Protein 9Q36 (pdb70)

InterPro domains:
  IPR001041 2Fe-2S ferredoxin-type iron-sulfur binding domain [PF00111] (13-90)
  IPR001041 2Fe-2S ferredoxin-type iron-sulfur binding domain [PS51085] (2-106)
  IPR001041 2Fe-2S ferredoxin-type iron-sulfur binding domain [cd00207] (5-101)
  IPR001055 Adrenodoxin-like [PR00355] (40-50)
  IPR001055 Adrenodoxin-like [PR00355] (59-73)
  IPR001055 Adrenodoxin-like [PR00355] (83-91)
  IPR001055 Adrenodoxin-like [PTHR23426] (3-103)
  IPR012675 Beta-grasp domain superfamily [G3DSA:3.10.20.30] (2-106)
  IPR018298 Adrenodoxin, iron-sulphur binding site [PS00814] (40-50)
  IPR036010 2Fe-2S ferredoxin-like superfamily [SSF54292] (4-103)

Foldseek 3Di:
DWEWEDPVVPGIDIFDDDFFAQQLNRCVVVPNPQADCPVPLPLAPLSRKKFWDDPCLPVQDAEDPSNVVSCVVVVPDDDSRIYRSSPGTDDVVCHVTYIYRDDD/DWEWEDPVVPGIDIFDDDFFAQQLNRCVVVVNPQADCPVPLPLDPCSRKKFWDVVCLVVQDAEDPSQVVSQCPPDDHDDSRIYRSSVGTDDPSCHVTYIYRPDD

Sequence (208 aa):
PRVVFIDEQSGEYAVDAQDGQSLMEVATQNGVPGIVAECGGSSVCATCRIEIEDAWVEIVGEANPDENDLLQSTGEPMTAGTRLSCQVFIDPSMDGLIVRVPLPPRVVFIDEQSGEYAVDAQDGQSLMEVATQNGVPGIVAECGGSSVCATCRIEIEDAWVEIVGEANPDENDLLQSTGEPMTAGTRLSCQVFIDPSMDGLIVRVPLP

Organism: Pseudomonas sp. (NCBI:txid306)

Solvent-accessible surface area: 9557 Å² total; per-res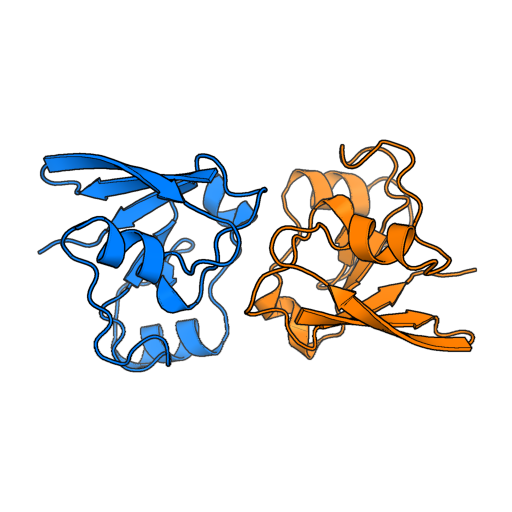idue (Å²): 38,124,0,16,0,18,14,136,136,91,36,116,84,64,13,115,2,116,54,12,18,11,0,22,65,0,0,61,117,75,57,7,56,36,9,81,32,124,39,57,32,71,20,98,32,6,48,4,31,0,30,4,36,107,76,47,25,83,54,13,9,90,14,8,70,58,0,56,84,20,0,107,100,72,64,49,81,91,75,64,4,4,10,1,0,8,33,4,39,0,10,52,40,12,84,23,0,43,0,82,4,34,46,160,32,126,0,18,0,30,13,93,150,88,36,111,82,64,11,120,4,129,58,8,37,4,0,20,62,0,0,59,129,78,59,5,57,34,8,78,35,124,39,58,30,71,19,102,34,16,44,3,26,0,13,7,53,114,88,46,28,90,50,14,9,126,14,9,71,68,0,51,102,26,1,120,90,76,58,125,110,38,89,78,7,0,9,1,0,9,31,4,33,0,7,51,39,14,82,26,0,58,0,80,1,47,46,168

B-factor: mean 33.11, std 14.61, range [15.14, 93.72]

Nearest PDB structures (foldseek):
  1uwm-assembly1_A  TM=9.337E-01  e=1.234E-11  Rhodobacter capsulatus
  4ltu-assembly2_B  TM=9.201E-01  e=1.704E-11  Rhodopseudomonas palustris HaA2
  1r7s-assembly3_C  TM=9.180E-01  e=9.115E-11  Pseudomonas putida
  6nbl-assembly2_D  TM=9.248E-01  e=1.527E-10  Pseudomonas putida
  1xlq-assembly3_C  TM=9.218E-01  e=2.108E-10  Pseudomonas putida

Secondary structure (DSSP, 8-state):
-EEEEEETTTEEEEEE--TT-BHHHHHHHTT-TT---SSSSSSSS-TTEEEE-TTHHHHH-SPPHHHHHHHHHTT----TTEEEGGG-B--GGGTTEEEE----/-EEEEEETTTEEEEEE--TT-BHHHHHHHTT-TT---SSSSSSSS-TTEEEE-GGGHHHH-SPPHHHHHHHTTSSSPP-TTEEEGGG-B--GGGTTEEEE----

Structure (mmCIF, N/CA/C/O backbone):
data_9Q36
#
_entry.id   9Q36
#
_cell.length_a   30.970
_cell.length_b   80.450
_cell.length_c   86.140
_cell.angle_alpha   90.000
_cell.angle_beta   90.000
_cell.angle_gamma   90.000
#
_symmetry.space_group_name_H-M   'P 21 21 21'
#
loop_
_entity.id
_entity.type
_entity.pdbx_description
1 polymer Terpredoxin
2 non-polymer 'FE2/S2 (INORGANIC) CLUSTER'
3 water water
#
loop_
_atom_site.group_PDB
_atom_site.id
_atom_site.type_symbol
_atom_site.label_atom_id
_atom_site.label_alt_id
_atom_site.label_comp_id
_atom_site.label_asym_id
_atom_site.label_entity_id
_atom_site.label_seq_id
_atom_site.pdbx_PDB_ins_code
_atom_site.Cartn_x
_atom_site.Cartn_y
_atom_site.Cartn_z
_atom_site.occupancy
_atom_site.B_iso_or_equiv
_atom_site.auth_seq_id
_atom_site.auth_comp_id
_atom_site.auth_asym_id
_atom_site.auth_atom_id
_atom_site.pdbx_PDB_model_num
ATOM 1 N N . PRO A 1 1 ? 20.49600 5.80100 -6.88000 1.000 32.09332 2 PRO A N 1
ATOM 2 C CA . PRO A 1 1 ? 21.05900 4.55300 -7.40400 1.000 24.59769 2 PRO A CA 1
ATOM 3 C C . PRO A 1 1 ? 20.63600 4.28500 -8.84500 1.000 26.23736 2 PRO A C 1
ATOM 4 O O . PRO A 1 1 ? 19.54500 4.63400 -9.28100 1.000 24.13710 2 PRO A O 1
ATOM 8 N N . ARG A 1 2 ? 21.52900 3.65700 -9.58700 1.000 26.10839 3 ARG A N 1
ATOM 9 C CA . ARG A 1 2 ? 21.25500 3.30800 -10.96800 1.000 24.08710 3 ARG A CA 1
ATOM 10 C C . ARG A 1 2 ? 20.44000 2.02400 -11.01800 1.000 19.62867 3 ARG A C 1
ATOM 11 O O . ARG A 1 2 ? 20.80700 1.02400 -10.38900 1.000 23.07382 3 ARG A O 1
ATOM 19 N N . VAL A 1 3 ? 19.36000 2.02600 -11.79400 1.000 27.90335 4 VAL A N 1
ATOM 20 C CA . VAL A 1 3 ? 18.64300 0.79200 -12.09200 1.000 26.02680 4 VAL A CA 1
ATOM 21 C C . VAL A 1 3 ? 18.63600 0.57300 -13.59500 1.000 22.91327 4 VAL A C 1
ATOM 22 O O . VAL A 1 3 ? 18.43300 1.51300 -14.37100 1.000 30.74579 4 VAL A O 1
ATOM 26 N N . VAL A 1 4 ? 18.83400 -0.67700 -14.00200 1.000 17.32576 5 VAL A N 1
ATOM 27 C CA . VAL A 1 4 ? 18.79400 -1.06000 -15.40600 1.000 21.04726 5 VAL A CA 1
ATOM 28 C C . VAL A 1 4 ? 17.62600 -2.02100 -15.63300 1.000 25.94522 5 VAL A C 1
ATOM 29 O O . VAL A 1 4 ? 17.50100 -3.04300 -14.94300 1.000 15.75978 5 VAL A O 1
ATOM 33 N N . PHE A 1 5 ? 16.78700 -1.68600 -16.61000 1.000 19.11545 6 PHE A N 1
ATOM 34 C CA . PHE A 1 5 ? 15.64300 -2.47900 -17.04800 1.000 22.35531 6 PHE A CA 1
ATOM 35 C C . PHE A 1 5 ? 15.94600 -3.09500 -18.41700 1.000 26.92954 6 PHE A C 1
ATOM 36 O O . PHE A 1 5 ? 16.19700 -2.37000 -19.38900 1.000 23.35543 6 PHE A O 1
ATOM 44 N N . ILE A 1 6 ? 15.90100 -4.42300 -18.50600 1.000 26.20577 7 ILE A N 1
ATOM 45 C CA . ILE A 1 6 ? 16.09000 -5.10500 -19.78100 1.000 26.99008 7 ILE A CA 1
ATOM 46 C C . ILE A 1 6 ? 14.75800 -5.22900 -20.50100 1.000 20.55510 7 ILE A C 1
ATOM 47 O O . ILE A 1 6 ? 13.82400 -5.86500 -20.00100 1.000 24.95826 7 ILE A O 1
ATOM 52 N N . ASP A 1 7 ? 14.68000 -4.64000 -21.68100 1.000 20.43140 8 ASP A N 1
ATOM 53 C CA . ASP A 1 7 ? 13.72700 -5.05300 -22.71200 1.000 18.51538 8 ASP A CA 1
ATOM 54 C C . ASP A 1 7 ? 14.48300 -6.05900 -23.57100 1.000 23.55282 8 ASP A C 1
ATOM 55 O O . ASP A 1 7 ? 15.37100 -5.67800 -24.34000 1.000 23.52650 8 ASP A O 1
ATOM 60 N N . GLU A 1 8 ? 14.19000 -7.35600 -23.42300 1.000 30.00623 9 GLU A N 1
ATOM 61 C CA . GLU A 1 8 ? 15.03200 -8.30000 -24.15900 1.000 35.24896 9 GLU A CA 1
ATOM 62 C C . GLU A 1 8 ? 14.79400 -8.24700 -25.66600 1.000 38.97573 9 GLU A C 1
ATOM 63 O O . GLU A 1 8 ? 15.56900 -8.85100 -26.41900 1.000 51.94570 9 GLU A O 1
ATOM 69 N N . GLN A 1 9 ? 13.78000 -7.51100 -26.13000 1.000 39.59159 10 GLN A N 1
ATOM 70 C CA . GLN A 1 9 ? 13.61400 -7.26200 -27.55900 1.000 45.50019 10 GLN A CA 1
ATOM 71 C C . GLN A 1 9 ? 14.43000 -6.06900 -28.04600 1.000 46.74508 10 GLN A C 1
ATOM 72 O O . GLN A 1 9 ? 14.74500 -5.99900 -29.23900 1.000 56.09357 10 GLN A O 1
ATOM 78 N N . SER A 1 10 ? 14.80900 -5.14700 -27.15900 1.000 40.08639 11 SER A N 1
ATOM 79 C CA . SER A 1 10 ? 15.20200 -3.82200 -27.62200 1.000 38.82834 11 SER A CA 1
ATOM 80 C C . SER A 1 10 ? 16.49000 -3.28100 -27.00800 1.000 29.58513 11 SER A C 1
ATOM 81 O O . SER A 1 10 ? 17.22300 -2.53900 -27.66700 1.000 35.25949 11 SER A O 1
ATOM 84 N N . GLY A 1 11 ? 16.76500 -3.60000 -25.75400 1.000 20.91830 12 GLY A N 1
ATOM 85 C CA . GLY A 1 11 ? 17.96400 -3.10200 -25.10700 1.000 24.46346 12 GLY A CA 1
ATOM 86 C C . GLY A 1 11 ? 17.72200 -2.86100 -23.62600 1.000 28.45868 12 GLY A C 1
ATOM 87 O O . GLY A 1 11 ? 16.81800 -3.43400 -23.02200 1.000 34.67258 12 GLY A O 1
ATOM 88 N N . GLU A 1 12 ? 18.54900 -1.99200 -23.05600 1.000 20.27875 13 GLU A N 1
ATOM 89 C CA . GLU A 1 12 ? 18.60200 -1.78900 -21.61900 1.000 22.99486 13 GLU A CA 1
ATOM 90 C C . GLU A 1 12 ? 18.34900 -0.32200 -21.31900 1.000 25.32935 13 GLU A C 1
ATOM 91 O O . GLU A 1 12 ? 19.10400 0.54200 -21.76700 1.000 17.49420 13 GLU A O 1
ATOM 97 N N . TYR A 1 13 ? 17.25500 -0.04700 -20.60800 1.000 25.68466 14 TYR A N 1
ATOM 98 C CA . TYR A 1 13 ? 17.01000 1.28000 -20.07000 1.000 23.91076 14 TYR A CA 1
ATOM 99 C C . TYR A 1 13 ? 17.85800 1.47400 -18.82000 1.000 28.55342 14 TYR A C 1
ATOM 100 O O . TYR A 1 13 ? 17.95500 0.58500 -17.97200 1.000 26.03470 14 TYR A O 1
ATOM 109 N N . ALA A 1 14 ? 18.47900 2.63400 -18.70500 1.000 27.74280 15 ALA A N 1
ATOM 110 C CA . ALA A 1 14 ? 19.23700 2.96700 -17.51800 1.000 23.32911 15 ALA A CA 1
ATOM 111 C C . ALA A 1 14 ? 18.58700 4.17500 -16.87200 1.000 23.38701 15 ALA A C 1
ATOM 112 O O . ALA A 1 14 ? 18.30500 5.16800 -17.54700 1.000 35.12526 15 ALA A O 1
ATOM 114 N N . VAL A 1 15 ? 18.32200 4.07400 -15.57800 1.000 22.38426 16 VAL A N 1
ATOM 115 C CA . VAL A 1 15 ? 17.56700 5.08100 -14.84500 1.000 25.29777 16 VAL A CA 1
ATOM 116 C C . VAL A 1 15 ? 18.28900 5.39100 -13.53400 1.000 27.39802 16 VAL A C 1
ATOM 117 O O . VAL A 1 15 ? 18.83700 4.49000 -12.87900 1.000 26.64793 16 VAL A O 1
ATOM 121 N N . ASP A 1 16 ? 18.31000 6.67300 -13.16200 1.000 28.55342 17 ASP A N 1
ATOM 122 C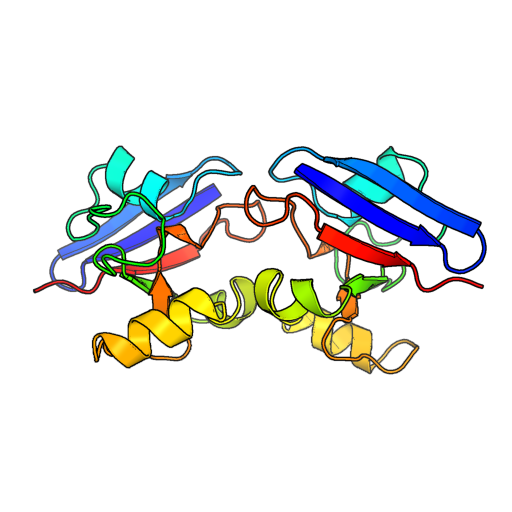 CA . ASP A 1 16 ? 18.75300 7.06700 -11.83300 1.000 34.98577 17 ASP A CA 1
ATOM 123 C C . ASP A 1 16 ? 17.54300 7.05100 -10.90700 1.000 28.61659 17 ASP A C 1
ATOM 124 O O . ASP A 1 16 ? 16.56000 7.75600 -11.14400 1.000 29.30351 17 ASP A O 1
ATOM 129 N N . ALA A 1 17 ? 17.59500 6.20900 -9.88900 1.000 25.49779 18 ALA A N 1
ATOM 130 C CA . ALA A 1 17 ? 16.51700 6.08100 -8.93000 1.000 27.41645 18 ALA A CA 1
ATOM 131 C C . ALA A 1 17 ? 16.86600 6.86000 -7.67400 1.000 27.72701 18 ALA A C 1
ATOM 132 O O . ALA A 1 17 ? 18.02800 7.18500 -7.40900 1.000 26.41633 18 ALA A O 1
ATOM 134 N N . GLN A 1 18 ? 15.84500 7.16000 -6.89500 1.000 25.44252 19 GLN A N 1
ATOM 135 C CA . GLN A 1 18 ? 16.07000 7.69900 -5.56600 1.000 33.58824 19 GLN A CA 1
ATOM 136 C C . GLN A 1 18 ? 15.71500 6.63500 -4.54200 1.000 31.03530 19 GLN A C 1
ATOM 137 O O . GLN A 1 18 ? 14.90500 5.74500 -4.81800 1.000 29.98781 19 GLN A O 1
ATOM 143 N N . ASP A 1 19 ? 16.36900 6.69700 -3.37900 1.000 29.38773 20 ASP A N 1
ATOM 144 C CA . ASP A 1 19 ? 16.02900 5.79300 -2.28700 1.000 31.25901 20 ASP A CA 1
ATOM 145 C C . ASP A 1 19 ? 14.55700 5.93200 -1.92200 1.000 27.72174 20 ASP A C 1
ATOM 146 O O . ASP A 1 19 ? 14.00800 7.04000 -1.85200 1.000 25.41094 20 ASP A O 1
ATOM 151 N N . GLY A 1 20 ? 13.92600 4.79700 -1.66800 1.000 19.95239 21 GLY A N 1
ATOM 152 C CA . GLY A 1 20 ? 12.56500 4.79000 -1.21600 1.000 29.62197 21 GLY A CA 1
ATOM 153 C C . GLY A 1 20 ? 11.53300 4.74900 -2.31100 1.000 36.67545 21 GLY A C 1
ATOM 154 O O . GLY A 1 20 ? 10.35900 4.49800 -2.00900 1.000 41.52866 21 GLY A O 1
ATOM 155 N N . GLN A 1 21 ? 11.91300 4.98900 -3.57100 1.000 29.81147 22 GLN A N 1
ATOM 156 C CA . GLN A 1 21 ? 10.99000 4.67700 -4.65300 1.000 21.43152 22 GLN A CA 1
ATOM 157 C C . GLN A 1 21 ? 10.87500 3.17300 -4.78500 1.000 16.27827 22 GLN A C 1
ATOM 158 O O . GLN A 1 21 ? 11.87000 2.45100 -4.70300 1.000 15.98613 22 GLN A O 1
ATOM 164 N N . SER A 1 22 ? 9.65900 2.69300 -5.00400 1.000 21.43415 23 SER A N 1
ATOM 165 C CA . SER A 1 22 ? 9.53500 1.32800 -5.48000 1.000 27.67437 23 SER A CA 1
ATOM 166 C C . SER A 1 22 ? 10.11900 1.22200 -6.89000 1.000 23.93971 23 SER A C 1
ATOM 167 O O . SER A 1 22 ? 10.19400 2.20600 -7.63800 1.000 16.13615 23 SER A O 1
ATOM 170 N N . LEU A 1 23 ? 10.55500 0.00600 -7.23300 1.000 20.03135 24 LEU A N 1
ATOM 171 C CA . LEU A 1 23 ? 11.06500 -0.27000 -8.57300 1.000 20.26822 24 LEU A CA 1
ATOM 172 C C . LEU A 1 23 ? 10.00200 -0.01200 -9.63000 1.000 23.82654 24 LEU A C 1
ATOM 173 O O . LEU A 1 23 ? 10.30500 0.45700 -10.74400 1.000 19.88133 24 LEU A O 1
ATOM 178 N N . MET A 1 24 ? 8.74800 -0.30000 -9.29000 1.000 23.17909 25 MET A N 1
ATOM 179 C CA . MET A 1 24 ? 7.65100 0.00000 -10.19400 1.000 21.85262 25 MET A CA 1
ATOM 180 C C . MET A 1 24 ? 7.52800 1.50100 -10.42700 1.000 19.58919 25 MET A C 1
ATOM 181 O O . MET A 1 24 ? 7.37300 1.95900 -11.56900 1.000 20.35770 25 MET A O 1
ATOM 186 N N . GLU A 1 25 ? 7.57900 2.28100 -9.35000 1.000 16.63621 26 GLU A N 1
ATOM 187 C CA . GLU A 1 25 ? 7.58700 3.73600 -9.47800 1.000 23.92129 26 GLU A CA 1
ATOM 188 C C . GLU A 1 25 ? 8.75200 4.21000 -10.34400 1.000 19.05755 26 GLU A C 1
ATOM 189 O O . GLU A 1 25 ? 8.58400 5.12000 -11.16400 1.000 19.19967 26 GLU A O 1
ATOM 195 N N . VAL A 1 26 ? 9.93500 3.58800 -10.19900 1.000 16.50461 27 VAL A N 1
ATOM 196 C CA . VAL A 1 26 ? 11.07100 3.92400 -11.06600 1.000 16.46513 27 VAL A CA 1
ATOM 197 C C . VAL A 1 26 ? 10.75100 3.62300 -12.53200 1.000 25.64781 27 VAL A C 1
ATOM 198 O O . VAL A 1 26 ? 11.12400 4.38200 -13.43500 1.000 20.95514 27 VAL A O 1
ATOM 202 N N . ALA A 1 27 ? 10.10200 2.48900 -12.80100 1.000 27.17957 28 ALA A N 1
ATOM 203 C CA . ALA A 1 27 ? 9.81500 2.13300 -14.18600 1.000 23.77390 28 ALA A CA 1
ATOM 204 C C . ALA A 1 27 ? 8.75500 3.04900 -14.77700 1.000 24.81350 28 ALA A C 1
ATOM 205 O O . ALA A 1 27 ? 8.93000 3.58100 -15.88000 1.000 25.25303 28 ALA A O 1
ATOM 207 N N . THR A 1 28 ? 7.65800 3.27400 -14.04900 1.000 22.26056 29 THR A N 1
ATOM 208 C CA . THR A 1 28 ? 6.55200 4.02300 -14.64000 1.000 27.48751 29 THR A CA 1
ATOM 209 C C . THR A 1 28 ? 6.88100 5.50900 -14.77200 1.000 33.71983 29 THR A C 1
ATOM 210 O O . THR A 1 28 ? 6.43500 6.16100 -15.73000 1.000 33.38558 29 THR A O 1
ATOM 214 N N . GLN A 1 29 ? 7.70000 6.05000 -13.87000 1.000 32.27492 30 GLN A N 1
ATOM 215 C CA . GLN A 1 29 ? 8.04400 7.46200 -13.96500 1.000 32.79604 30 GLN A CA 1
ATOM 216 C C . GLN A 1 29 ? 9.03900 7.74800 -15.07100 1.000 29.36668 30 GLN A C 1
ATOM 217 O O . GLN A 1 29 ? 9.10000 8.88400 -15.54500 1.000 31.18532 30 GLN A O 1
ATOM 223 N N . ASN A 1 30 ? 9.81900 6.76000 -15.48900 1.000 25.97943 31 ASN A N 1
ATOM 224 C CA . ASN A 1 30 ? 10.81200 6.97400 -16.52900 1.000 24.82929 31 ASN A CA 1
ATOM 225 C C . ASN A 1 30 ? 10.43800 6.30300 -17.83500 1.000 19.07860 31 ASN A C 1
ATOM 226 O O . ASN A 1 30 ? 11.29800 6.16500 -18.71100 1.000 22.53691 31 ASN A O 1
ATOM 231 N N . GLY A 1 31 ? 9.17900 5.90500 -18.00200 1.000 25.54517 32 GLY A N 1
ATOM 232 C CA . GLY A 1 31 ? 8.72200 5.44400 -19.30300 1.000 28.93768 32 GLY A CA 1
ATOM 233 C C . GLY A 1 31 ? 9.28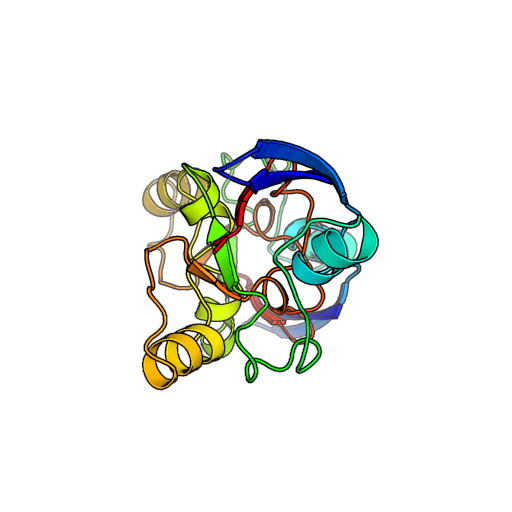500 4.10500 -19.71900 1.000 30.34048 32 GLY A C 1
ATOM 234 O O . GLY A 1 31 ? 9.46200 3.85900 -20.91800 1.000 38.58884 32 GLY A O 1
ATOM 235 N N . VAL A 1 32 ? 9.57900 3.22900 -18.76300 1.000 27.44540 33 VAL A N 1
ATOM 236 C CA . VAL A 1 32 ? 10.02900 1.87200 -19.08000 1.000 27.15062 33 VAL A CA 1
ATOM 237 C C . VAL A 1 32 ? 8.81600 1.04600 -19.50800 1.000 28.87451 33 VAL A C 1
ATOM 238 O O . VAL A 1 32 ? 7.88700 0.85000 -18.71000 1.000 31.21690 33 VAL A O 1
ATOM 242 N N . PRO A 1 33 ? 8.75400 0.58500 -20.76000 1.000 26.44264 34 PRO A N 1
ATOM 243 C CA . PRO A 1 33 ? 7.55800 -0.12400 -21.22600 1.000 24.76613 34 PRO A CA 1
ATOM 244 C C . PRO A 1 33 ? 7.41400 -1.49500 -20.58600 1.000 24.88719 34 PRO A C 1
ATOM 245 O O . PRO A 1 33 ? 8.39700 -2.15900 -20.24200 1.000 24.61874 34 PRO A O 1
ATOM 249 N N . GLY A 1 34 ? 6.15900 -1.93600 -20.45700 1.000 26.84532 35 GLY A N 1
ATOM 250 C CA . GLY A 1 34 ? 5.89900 -3.27100 -19.97300 1.000 27.16642 35 GLY A CA 1
ATOM 251 C C . GLY A 1 34 ? 5.65400 -3.38200 -18.48900 1.000 29.47722 35 GLY A C 1
ATOM 252 O O . GLY A 1 34 ? 5.35800 -4.48700 -18.01300 1.000 31.84592 35 GLY A O 1
ATOM 253 N N . ILE A 1 35 ? 5.76300 -2.28300 -17.74700 1.000 25.69255 36 ILE A N 1
ATOM 254 C CA . ILE A 1 35 ? 5.50300 -2.25400 -16.31500 1.000 27.64805 36 ILE A CA 1
ATOM 255 C C . ILE A 1 35 ? 4.27000 -1.39400 -16.08400 1.000 22.78431 36 ILE A C 1
ATOM 256 O O . ILE A 1 35 ? 4.34000 -0.17000 -16.19500 1.000 26.91375 36 ILE A O 1
ATOM 261 N N . VAL A 1 36 ? 3.15300 -1.99600 -15.69800 1.000 29.38247 37 VAL A N 1
ATOM 262 C CA . VAL A 1 36 ? 1.93100 -1.23600 -15.43500 1.000 25.76888 37 VAL A CA 1
ATOM 263 C C . VAL A 1 36 ? 1.50200 -1.46600 -13.98800 1.000 31.37218 37 VAL A C 1
ATOM 264 O O . VAL A 1 36 ? 1.47800 -2.60700 -13.51300 1.000 25.10827 37 VAL A O 1
ATOM 268 N N . ALA A 1 37 ? 1.13400 -0.38600 -13.29700 1.000 35.76745 38 ALA A N 1
ATOM 269 C CA . ALA A 1 37 ? 0.68500 -0.46900 -11.89900 1.000 30.14309 38 ALA A CA 1
ATOM 270 C C . ALA A 1 37 ? -0.83600 -0.38500 -11.80600 1.000 19.86028 38 ALA A C 1
ATOM 271 O O . ALA A 1 37 ? -1.38500 0.59500 -11.30600 1.000 20.98673 38 ALA A O 1
ATOM 273 N N . GLU A 1 38 ? -1.52000 -1.42000 -12.29000 1.000 18.88384 39 GLU A N 1
ATOM 274 C CA . GLU A 1 38 ? -2.97500 -1.33800 -12.34800 1.000 33.74352 39 GLU A CA 1
ATOM 275 C C . GLU A 1 38 ? -3.56100 -1.24600 -10.94600 1.000 33.16187 39 GLU A C 1
ATOM 276 O O . GLU A 1 38 ? -4.35800 -0.34200 -10.66300 1.000 23.62125 39 GLU A O 1
ATOM 282 N N . CYS A 1 39 ? -3.14000 -2.14100 -10.03800 1.000 19.58393 40 CYS A N 1
ATOM 283 C CA . CYS A 1 39 ? -3.62500 -2.04400 -8.66800 1.000 23.63178 40 CYS A CA 1
ATOM 284 C C . CYS A 1 39 ? -2.83500 -1.04700 -7.83300 1.000 21.32361 40 CYS A C 1
ATOM 285 O O . CYS A 1 39 ? -3.20000 -0.80900 -6.67600 1.000 21.21570 40 CYS A O 1
ATOM 288 N N . GLY A 1 40 ? -1.81400 -0.41100 -8.40500 1.000 24.06604 41 GLY A N 1
ATOM 289 C CA . GLY A 1 40 ? -1.10200 0.63600 -7.67900 1.000 24.36345 41 GLY A CA 1
ATOM 290 C C . GLY A 1 40 ? -0.35000 0.12400 -6.46900 1.000 29.74830 41 GLY A C 1
ATOM 291 O O . GLY A 1 40 ? -0.31900 0.80000 -5.43100 1.000 29.85621 41 GLY A O 1
ATOM 292 N N . GLY A 1 41 ? 0.24300 -1.06700 -6.57000 1.000 30.52471 42 GLY A N 1
ATOM 293 C CA . GLY A 1 41 ? 1.14600 -1.54900 -5.54500 1.000 24.66348 42 GLY A CA 1
ATOM 294 C C . GLY A 1 41 ? 0.48600 -2.30600 -4.42300 1.000 31.22216 42 GLY A C 1
ATOM 295 O O . GLY A 1 41 ? 0.99200 -2.28500 -3.29200 1.000 33.01448 42 GLY A O 1
ATOM 296 N N . SER A 1 42 ? -0.63500 -2.97400 -4.69200 1.000 32.41178 43 SER A N 1
ATOM 297 C CA . SER A 1 42 ? -1.36000 -3.70000 -3.65500 1.000 31.96436 43 SER A CA 1
ATOM 298 C C . SER A 1 42 ? -1.28500 -5.20700 -3.83100 1.000 25.12143 43 SER A C 1
ATOM 299 O O . SER A 1 42 ? -2.05700 -5.92300 -3.18500 1.000 25.20039 43 SER A O 1
ATOM 302 N N . SER A 1 43 ? -0.39500 -5.70300 -4.70300 1.000 23.03697 44 SER A N 1
ATOM 303 C CA . SER A 1 43 ? -0.19100 -7.14200 -4.89200 1.000 28.46131 44 SER A CA 1
ATOM 304 C C . SER A 1 43 ? -1.47900 -7.83200 -5.32600 1.000 19.42338 44 SER A C 1
ATOM 305 O O . SER A 1 43 ? -1.86400 -8.86700 -4.78000 1.000 24.45820 44 SER A O 1
ATOM 308 N N . VAL A 1 44 ? -2.15700 -7.24100 -6.31100 1.000 22.06580 45 VAL A N 1
ATOM 309 C CA . VAL A 1 44 ? -3.35500 -7.82200 -6.90400 1.000 26.98481 45 VAL A CA 1
ATOM 310 C C . VAL A 1 44 ? -3.20700 -7.99300 -8.40900 1.000 25.32146 45 VAL A C 1
ATOM 311 O O . VAL A 1 44 ? -3.45100 -9.07700 -8.94700 1.000 27.58752 45 VAL A O 1
ATOM 315 N N . CYS A 1 45 ? -2.78800 -6.93700 -9.10500 1.000 19.55498 46 CYS A N 1
ATOM 316 C CA . CYS A 1 45 ? -2.85700 -6.92400 -10.56500 1.000 21.66312 46 CYS A CA 1
ATOM 317 C C . CYS A 1 45 ? -1.73700 -7.71800 -11.22800 1.000 28.45078 46 CYS A C 1
ATOM 318 O O . CYS A 1 45 ? -1.91000 -8.18100 -12.36700 1.000 30.59314 46 CYS A O 1
ATOM 321 N N . ALA A 1 46 ? -0.58000 -7.83600 -10.56600 1.000 26.70583 47 ALA A N 1
ATOM 322 C CA . ALA A 1 46 ? 0.60000 -8.56300 -11.03000 1.000 28.35340 47 ALA A CA 1
ATOM 323 C C . ALA A 1 46 ? 1.13300 -8.08300 -12.37500 1.000 18.07059 47 ALA A C 1
ATOM 324 O O . ALA A 1 46 ? 1.99900 -8.73900 -12.94800 1.000 23.74495 47 ALA A O 1
ATOM 326 N N . THR A 1 47 ? 0.66500 -6.93800 -12.88500 1.000 22.71325 48 THR A N 1
ATOM 327 C CA . THR A 1 47 ? 1.16300 -6.37800 -14.13700 1.000 27.11115 48 THR A CA 1
ATOM 328 C C . THR A 1 47 ? 2.43400 -5.54400 -13.94400 1.000 29.65356 48 THR A C 1
ATOM 329 O O . THR A 1 47 ? 2.89300 -4.85700 -14.87300 1.000 25.90837 48 THR A O 1
ATOM 333 N N . CYS A 1 48 ? 3.02700 -5.61300 -12.75900 1.000 31.06425 49 CYS A N 1
ATOM 334 C CA . CYS A 1 48 ? 4.27800 -4.93300 -12.46600 1.000 20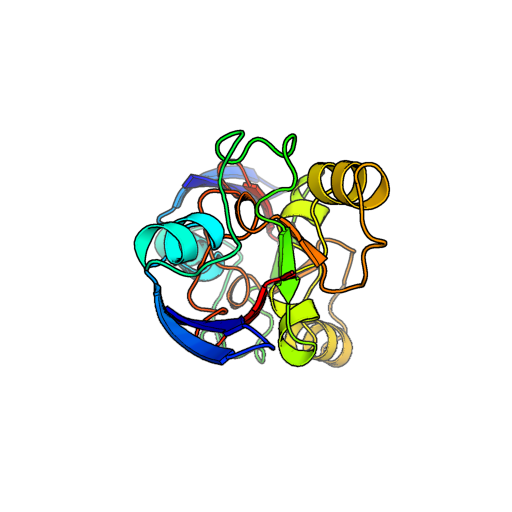.84987 49 CYS A CA 1
ATOM 335 C C . CYS A 1 48 ? 5.41900 -5.91900 -12.33300 1.000 16.65989 49 CYS A C 1
ATOM 336 O O . CYS A 1 48 ? 6.49100 -5.56000 -11.82400 1.000 18.92332 49 CYS A O 1
ATOM 339 N N . ARG A 1 49 ? 5.20500 -7.15800 -12.76600 1.000 16.82833 50 ARG A N 1
ATOM 340 C CA . ARG A 1 49 ? 6.13100 -8.23700 -12.48500 1.000 22.64219 50 ARG A CA 1
ATOM 341 C C . ARG A 1 49 ? 7.44400 -8.00800 -13.22100 1.000 24.63716 50 ARG A C 1
ATOM 342 O O . ARG A 1 49 ? 7.47600 -7.47100 -14.33300 1.000 24.89509 50 ARG A O 1
ATOM 350 N N . ILE A 1 50 ? 8.54300 -8.37800 -12.57100 1.000 27.95335 51 ILE A N 1
ATOM 351 C CA . ILE A 1 50 ? 9.86600 -8.32400 -13.17500 1.000 29.96938 51 ILE A CA 1
ATOM 352 C C . ILE A 1 50 ? 10.61800 -9.57800 -12.76500 1.000 23.90023 51 ILE A C 1
ATOM 353 O O . ILE A 1 50 ? 10.14300 -10.38200 -11.95000 1.000 20.71827 51 ILE A O 1
ATOM 358 N N . GLU A 1 51 ? 11.80200 -9.74700 -13.35400 1.000 18.66276 52 GLU A N 1
ATOM 359 C CA . GLU A 1 51 ? 12.74000 -10.75800 -12.89600 1.000 23.01065 52 GLU A CA 1
ATOM 360 C C . GLU A 1 51 ? 14.07500 -10.07200 -12.62200 1.000 28.13232 52 GLU A C 1
ATOM 361 O O . GLU A 1 51 ? 14.72100 -9.56300 -13.54900 1.000 26.96639 52 GLU A O 1
ATOM 367 N N . ILE A 1 52 ? 14.45500 -10.02700 -11.33700 1.000 25.41094 53 ILE A N 1
ATOM 368 C CA . ILE A 1 52 ? 15.81000 -9.65800 -10.95200 1.000 21.54469 53 ILE A CA 1
ATOM 369 C C . ILE A 1 52 ? 16.81200 -10.52800 -11.70300 1.000 23.50282 53 ILE A C 1
ATOM 370 O O . ILE A 1 52 ? 16.62200 -11.73900 -11.85600 1.000 25.99785 53 ILE A O 1
ATOM 375 N N . GLU A 1 53 ? 17.90100 -9.92100 -12.15200 1.000 24.65822 54 GLU A N 1
ATOM 376 C CA . GLU A 1 53 ? 18.90100 -10.64900 -12.91500 1.000 31.46693 54 GLU A CA 1
ATOM 377 C C . GLU A 1 53 ? 20.17000 -10.86200 -12.10200 1.000 35.75429 54 GLU A C 1
ATOM 378 O O . GLU A 1 53 ? 20.55600 -10.02300 -11.27700 1.000 32.37230 54 GLU A O 1
ATOM 384 N N . ASP A 1 54 ? 20.80200 -12.01100 -12.34500 1.000 44.02896 55 ASP A N 1
ATOM 385 C CA . ASP A 1 54 ? 22.20600 -12.24000 -12.01000 1.000 48.76637 55 ASP A CA 1
ATOM 386 C C . ASP A 1 54 ? 22.43100 -12.30200 -10.50800 1.000 35.82798 55 ASP A C 1
ATOM 387 O O . ASP A 1 54 ? 21.62200 -12.88500 -9.77600 1.000 42.37350 55 ASP A O 1
ATOM 392 N N . ALA A 1 55 ? 23.52900 -11.71700 -10.03000 1.000 34.04356 56 ALA A N 1
ATOM 393 C CA . ALA A 1 55 ? 23.82000 -11.83100 -8.60600 1.000 32.13017 56 ALA A CA 1
ATOM 394 C C . ALA A 1 55 ? 22.94800 -10.91000 -7.77800 1.000 29.04822 56 ALA A C 1
ATOM 395 O O . ALA A 1 55 ? 22.99000 -10.98800 -6.54900 1.000 32.31440 56 ALA A O 1
ATOM 397 N N . TRP A 1 56 ? 22.13400 -10.06800 -8.41600 1.000 29.44037 57 TRP A N 1
ATOM 398 C CA . TRP A 1 56 ? 21.18900 -9.24800 -7.67500 1.000 26.56108 57 TRP A CA 1
ATOM 399 C C . TRP A 1 56 ? 20.09100 -10.06700 -7.02300 1.000 27.75333 57 TRP A C 1
ATOM 400 O O . TRP A 1 56 ? 19.31500 -9.51800 -6.22600 1.000 21.64470 57 TRP A O 1
ATOM 411 N N . VAL A 1 57 ? 20.00500 -11.36300 -7.32400 1.000 25.90837 58 VAL A N 1
ATOM 412 C CA . VAL A 1 57 ? 18.86000 -12.11700 -6.82700 1.000 33.80932 58 VAL A CA 1
ATOM 413 C C . VAL A 1 57 ? 18.95500 -12.29600 -5.31900 1.000 34.71469 58 VAL A C 1
ATOM 414 O O . VAL A 1 57 ? 17.95800 -12.14400 -4.59800 1.000 40.96807 58 VAL A O 1
ATOM 418 N N . GLU A 1 58 ? 20.16200 -12.55700 -4.81100 1.000 34.59099 59 GLU A N 1
ATOM 419 C CA . GLU A 1 58 ? 20.35700 -12.62400 -3.36400 1.000 37.35448 59 GLU A CA 1
ATOM 420 C C . GLU A 1 58 ? 20.30900 -11.25300 -2.72700 1.000 35.80956 59 GLU A C 1
ATOM 421 O O . GLU A 1 58 ? 19.82600 -11.10900 -1.59600 1.000 44.31584 59 GLU A O 1
ATOM 427 N N . ILE A 1 59 ? 20.80300 -10.23200 -3.42000 1.000 33.90143 60 ILE A N 1
ATOM 428 C CA . ILE A 1 59 ? 20.81900 -8.90500 -2.81800 1.000 25.21618 60 ILE A CA 1
ATOM 429 C C . ILE A 1 59 ? 19.39100 -8.44500 -2.55800 1.000 35.05947 60 ILE A C 1
ATOM 430 O O . ILE A 1 59 ? 19.02900 -8.09800 -1.42900 1.000 42.33402 60 ILE A O 1
ATOM 435 N N . VAL A 1 60 ? 18.54100 -8.50600 -3.59100 1.000 36.12802 61 VAL A N 1
ATOM 436 C CA . VAL A 1 60 ? 17.15000 -8.07700 -3.44800 1.000 39.70476 61 VAL A CA 1
ATOM 437 C C . VAL A 1 60 ? 16.38600 -9.01200 -2.51700 1.000 43.21834 61 VAL A C 1
ATOM 438 O O . VAL A 1 60 ? 15.55500 -8.56700 -1.71100 1.000 31.68275 61 VAL A O 1
ATOM 442 N N . GLY A 1 61 ? 16.65700 -10.31100 -2.59800 1.000 49.33486 62 GLY A N 1
ATOM 443 C CA . GLY A 1 61 ? 15.92700 -11.27800 -1.80500 1.000 50.81399 62 GLY A CA 1
ATOM 444 C C . GLY A 1 61 ? 14.69500 -11.79600 -2.53100 1.000 48.58477 62 GLY A C 1
ATOM 445 O O . GLY A 1 61 ? 14.13800 -11.14800 -3.41800 1.000 48.49266 62 GLY A O 1
ATOM 446 N N . GLU A 1 62 ? 14.28100 -13.00600 -2.14900 1.000 43.67103 63 GLU A N 1
ATOM 447 C CA . GLU A 1 62 ? 13.15900 -13.66100 -2.80400 1.000 41.71290 63 GLU A CA 1
ATOM 448 C C . GLU A 1 62 ? 11.86300 -12.87700 -2.56900 1.000 37.13603 63 GLU A C 1
ATOM 449 O O . GLU A 1 62 ? 11.79700 -11.93100 -1.77500 1.000 30.92213 63 GLU A O 1
ATOM 455 N N . ALA A 1 63 ? 10.81800 -13.28700 -3.28000 1.000 37.53608 64 ALA A N 1
ATOM 456 C CA . ALA A 1 63 ? 9.53600 -12.61700 -3.15900 1.000 33.36189 64 ALA A CA 1
ATOM 457 C C . ALA A 1 63 ? 8.97000 -12.79700 -1.75500 1.000 32.61707 64 ALA A C 1
ATOM 458 O O . ALA A 1 63 ? 9.21900 -13.80000 -1.07400 1.000 31.99068 64 ALA A O 1
ATOM 460 N N . ASN A 1 64 ? 8.23000 -11.78700 -1.31500 1.000 33.30399 65 ASN A N 1
ATOM 461 C CA . ASN A 1 64 ? 7.51500 -11.84100 -0.05800 1.000 26.06102 65 ASN A CA 1
ATOM 462 C C . ASN A 1 64 ? 6.28900 -12.75300 -0.18100 1.000 32.80657 65 ASN A C 1
ATOM 463 O O . ASN A 1 64 ? 5.85400 -13.08000 -1.29100 1.000 31.45377 65 ASN A O 1
ATOM 468 N N . PRO A 1 65 ? 5.72300 -13.19200 0.95600 1.000 34.91734 66 PRO A N 1
ATOM 469 C CA . PRO A 1 65 ? 4.54200 -14.07800 0.90300 1.000 30.46944 66 PRO A CA 1
ATOM 470 C C . PRO A 1 65 ? 3.41900 -13.58300 0.00900 1.000 31.41956 66 PRO A C 1
ATOM 471 O O . PRO A 1 65 ? 2.84100 -14.38200 -0.74500 1.000 34.50151 66 PRO A O 1
ATOM 475 N N . ASP A 1 66 ? 3.09000 -12.28900 0.05900 1.000 30.22468 67 ASP A N 1
ATOM 476 C CA . ASP A 1 66 ? 2.00700 -11.79100 -0.78300 1.000 30.01149 67 ASP A CA 1
ATOM 477 C C . ASP A 1 66 ? 2.34400 -11.91600 -2.27000 1.000 29.86674 67 ASP A C 1
ATOM 478 O O . ASP A 1 66 ? 1.47400 -12.27200 -3.07800 1.000 27.01377 67 ASP A O 1
ATOM 483 N N . GLU A 1 67 ? 3.59200 -11.61600 -2.65800 1.000 24.82929 68 GLU A N 1
ATOM 484 C CA . GLU A 1 67 ? 3.98900 -11.79800 -4.05100 1.000 20.50246 68 GLU A CA 1
ATOM 485 C C . GLU A 1 67 ? 3.91100 -13.26600 -4.45300 1.000 23.55282 68 GLU A C 1
ATOM 486 O O . GLU A 1 67 ? 3.34400 -13.60800 -5.50100 1.000 28.31655 68 GLU A O 1
ATOM 492 N N . ASN A 1 68 ? 4.51100 -14.15200 -3.65100 1.000 27.77701 69 ASN A N 1
ATOM 493 C CA . ASN A 1 68 ? 4.50300 -15.56700 -4.01100 1.000 28.17969 69 ASN A CA 1
ATOM 494 C C . ASN A 1 68 ? 3.07900 -16.07800 -4.16200 1.000 32.17491 69 ASN A C 1
ATOM 495 O O . ASN A 1 68 ? 2.76000 -16.75200 -5.15100 1.000 30.93266 69 ASN A O 1
ATOM 500 N N . ASP A 1 69 ? 2.20000 -15.73700 -3.20700 1.000 30.70895 70 ASP A N 1
ATOM 501 C CA . ASP A 1 69 ? 0.79300 -16.12300 -3.31700 1.000 33.80405 70 ASP A CA 1
ATOM 502 C C . ASP A 1 69 ? 0.19200 -15.62200 -4.62200 1.000 27.55067 70 ASP A C 1
ATOM 503 O O . ASP A 1 69 ? -0.38300 -16.39800 -5.39300 1.000 29.38247 70 ASP A O 1
ATOM 508 N N . LEU A 1 70 ? 0.33800 -14.32400 -4.89700 1.000 27.40329 71 LEU A N 1
ATOM 509 C CA . LEU A 1 70 ? -0.25900 -13.75500 -6.10100 1.000 26.18998 71 LEU A CA 1
ATOM 510 C C . LEU A 1 70 ? 0.30800 -14.40400 -7.35700 1.000 30.62472 71 LEU A C 1
ATOM 511 O O . LEU A 1 70 ? -0.44000 -14.73100 -8.28600 1.000 34.91471 71 LEU A O 1
ATOM 516 N N . LEU A 1 71 ? 1.63000 -14.60400 -7.40300 1.000 31.16163 72 LEU A N 1
ATOM 517 C CA . LEU A 1 71 ? 2.23100 -15.20500 -8.58800 1.000 35.42530 72 LEU A CA 1
ATOM 518 C C . LEU A 1 71 ? 1.79200 -16.65900 -8.76200 1.000 45.20542 72 LEU A C 1
ATOM 519 O O . LEU A 1 71 ? 1.63900 -17.12900 -9.89700 1.000 53.74855 72 LEU A O 1
ATOM 524 N N . GLN A 1 72 ? 1.56700 -17.37400 -7.65700 1.000 42.17348 73 GLN A N 1
ATOM 525 C CA . GLN A 1 72 ? 0.93700 -18.69100 -7.72100 1.000 45.05277 73 GLN A CA 1
ATOM 526 C C . GLN A 1 72 ? -0.49900 -18.60000 -8.24500 1.000 41.09440 73 GLN A C 1
ATOM 527 O O . GLN A 1 72 ? -0.85500 -19.26800 -9.22500 1.000 39.02836 73 GLN A O 1
ATOM 533 N N . SER A 1 73 ? -1.33200 -17.75500 -7.62000 1.000 40.69698 74 SER A N 1
ATOM 534 C CA . SER A 1 73 ? -2.76200 -17.71900 -7.93600 1.000 41.39707 74 SER A CA 1
ATOM 535 C C . SER A 1 73 ? -3.02500 -17.35100 -9.39700 1.000 46.60822 74 SER A C 1
ATOM 536 O O . SER A 1 73 ? -3.95700 -17.87900 -10.01900 1.000 49.79281 74 SER A O 1
ATOM 539 N N . THR A 1 74 ? -2.25000 -16.41600 -9.94500 1.000 44.67904 75 THR A N 1
ATOM 540 C CA . THR A 1 74 ? -2.42400 -15.95900 -11.31700 1.000 41.30232 75 THR A CA 1
ATOM 541 C C . THR A 1 74 ? -1.67500 -16.82400 -12.31900 1.000 44.88170 75 THR A C 1
ATOM 542 O O . THR A 1 74 ? -1.70000 -16.52300 -13.52000 1.000 39.19944 75 THR A O 1
ATOM 546 N N . GLY A 1 75 ? -1.01900 -17.89000 -11.86000 1.000 47.43727 76 GLY A N 1
ATOM 547 C CA . GLY A 1 75 ? -0.31200 -18.76000 -12.77800 1.000 50.06127 76 GLY A CA 1
ATOM 548 C C . GLY A 1 75 ? 0.86500 -18.10800 -13.46000 1.000 46.17922 76 GLY A C 1
ATOM 549 O O . GLY A 1 75 ? 1.33400 -18.61000 -14.48500 1.000 45.84497 76 GLY A O 1
ATOM 550 N N . GLU A 1 76 ? 1.36200 -17.00300 -12.91200 1.000 44.26583 77 GLU A N 1
ATOM 551 C CA . GLU A 1 76 ? 2.44600 -16.28400 -13.55700 1.000 45.94761 77 GLU A CA 1
ATOM 552 C C . GLU A 1 76 ? 3.74400 -17.08200 -13.43500 1.000 46.37661 77 GLU A C 1
ATOM 553 O O . GLU A 1 76 ? 3.96600 -17.75600 -12.42400 1.000 46.27134 77 GLU A O 1
ATOM 559 N N . PRO A 1 77 ? 4.61000 -17.03700 -14.44600 1.000 43.96843 78 PRO A N 1
ATOM 560 C CA . PRO A 1 77 ? 5.90500 -17.72900 -14.33300 1.000 45.72917 78 PRO A CA 1
ATOM 561 C C . PRO A 1 77 ? 6.72100 -17.11000 -13.20700 1.000 39.16522 78 PRO A C 1
ATOM 562 O O . PRO A 1 77 ? 6.84100 -15.88500 -13.10700 1.000 38.65200 78 PRO A O 1
ATOM 566 N N . MET A 1 78 ? 7.23900 -17.95300 -12.32600 1.000 32.82236 79 MET A N 1
ATOM 567 C CA . MET A 1 78 ? 8.06500 -17.45600 -11.23700 1.000 36.20434 79 MET A CA 1
ATOM 568 C C . MET A 1 78 ? 9.38600 -18.20600 -11.24700 1.000 37.51766 79 MET A C 1
ATOM 569 O O . MET A 1 78 ? 9.41300 -19.44000 -11.27700 1.000 37.27026 79 MET A O 1
ATOM 574 N N . THR A 1 79 ? 10.46800 -17.44500 -11.28200 1.000 35.18843 80 THR A N 1
ATOM 575 C CA . THR A 1 79 ? 11.82300 -17.91400 -11.10600 1.000 34.39886 80 THR A CA 1
ATOM 576 C C . THR A 1 79 ? 12.32000 -17.35900 -9.78600 1.000 32.70129 80 THR A C 1
ATOM 577 O O . THR A 1 79 ? 11.62100 -16.57800 -9.12700 1.000 29.41932 80 THR A O 1
ATOM 581 N N . ALA A 1 80 ? 13.55100 -17.73700 -9.42000 1.000 28.70607 81 ALA A N 1
ATOM 582 C CA . ALA A 1 80 ? 14.13600 -17.19800 -8.19500 1.000 30.45102 81 ALA A CA 1
ATOM 583 C C . ALA A 1 80 ? 14.09500 -15.67400 -8.17300 1.000 32.56180 81 ALA A C 1
ATOM 584 O O . ALA A 1 80 ? 13.84400 -15.07800 -7.11600 1.000 31.92751 81 ALA A O 1
ATOM 586 N N . GLY A 1 81 ? 14.28600 -15.02700 -9.33000 1.000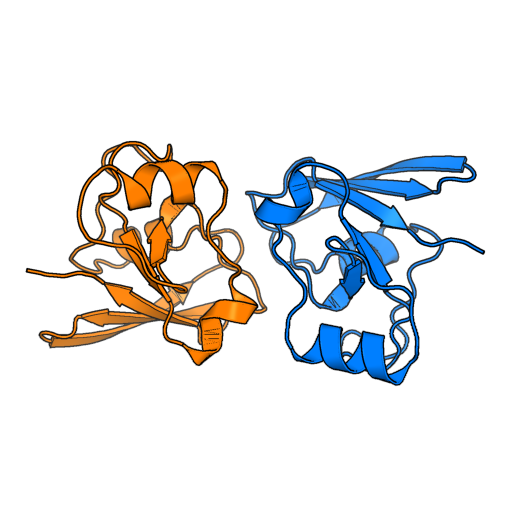 23.48439 82 GLY A N 1
ATOM 587 C CA . GLY A 1 81 ? 14.33200 -13.57500 -9.36200 1.000 19.29179 82 GLY A CA 1
ATOM 588 C C . GLY A 1 81 ? 12.99200 -12.87900 -9.46800 1.000 23.66336 82 GLY A C 1
ATOM 589 O O . GLY A 1 81 ? 12.95800 -11.64400 -9.41800 1.000 17.51263 82 GLY A O 1
ATOM 590 N N . THR A 1 82 ? 11.89100 -13.62700 -9.58700 1.000 20.38929 83 THR A N 1
ATOM 591 C CA . THR A 1 82 ? 10.60900 -13.01100 -9.92800 1.000 25.13986 83 THR A CA 1
ATOM 592 C C . THR A 1 82 ? 10.09200 -12.16100 -8.77100 1.000 17.70475 83 THR A C 1
ATOM 593 O O . THR A 1 82 ? 9.95100 -12.64100 -7.64200 1.000 26.52160 83 THR A O 1
ATOM 597 N N . ARG A 1 83 ? 9.83700 -10.89100 -9.04500 1.000 16.52303 84 ARG A N 1
ATOM 598 C CA . ARG A 1 83 ? 9.27100 -10.00300 -8.04600 1.000 24.62664 84 ARG A CA 1
ATOM 599 C C . ARG A 1 83 ? 8.13900 -9.19200 -8.65500 1.000 25.80046 84 ARG A C 1
ATOM 600 O O . ARG A 1 83 ? 8.05600 -9.02200 -9.87400 1.000 20.79460 84 ARG A O 1
ATOM 608 N N . LEU A 1 84 ? 7.23200 -8.75400 -7.78700 1.000 23.73706 85 LEU A N 1
ATOM 609 C CA . LEU A 1 84 ? 6.33500 -7.64700 -8.07800 1.000 24.41345 85 LEU A CA 1
ATOM 610 C C . LEU A 1 84 ? 7.10000 -6.35100 -7.84800 1.000 26.71899 85 LEU A C 1
ATOM 611 O O . LEU A 1 84 ? 7.39500 -6.00600 -6.70000 1.000 29.21140 85 LEU A O 1
ATOM 616 N N . SER A 1 85 ? 7.41600 -5.62100 -8.92600 1.000 25.88205 86 SER A N 1
ATOM 617 C CA . SER A 1 85 ? 8.26100 -4.43500 -8.78500 1.000 20.18400 86 SER A CA 1
ATOM 618 C C . SER A 1 85 ? 7.68100 -3.41400 -7.81600 1.000 25.52411 86 SER A C 1
ATOM 619 O O . SER A 1 85 ? 8.43400 -2.58300 -7.29100 1.000 15.93875 86 SER A O 1
ATOM 622 N N . CYS A 1 86 ? 6.36400 -3.45300 -7.56800 1.000 16.36775 87 CYS A N 1
ATOM 623 C CA . CYS A 1 86 ? 5.76100 -2.55500 -6.60200 1.000 19.91818 87 CYS A CA 1
ATOM 624 C C . CYS A 1 86 ? 6.13200 -2.92200 -5.17400 1.000 19.19704 87 CYS A C 1
ATOM 625 O O . CYS A 1 86 ? 5.92600 -2.11400 -4.26300 1.000 27.03745 87 CYS A O 1
ATOM 628 N N . GLN A 1 87 ? 6.63900 -4.12800 -4.96000 1.000 19.37338 88 GLN A N 1
ATOM 629 C CA . GLN A 1 87 ? 7.03600 -4.59400 -3.64400 1.000 19.90239 88 GLN A CA 1
ATOM 630 C C . GLN A 1 87 ? 8.53200 -4.44500 -3.40200 1.000 26.63740 88 GLN A C 1
ATOM 631 O O . GLN A 1 87 ? 8.98900 -4.73200 -2.29300 1.000 37.38869 88 GLN A O 1
ATOM 637 N N . VAL A 1 88 ? 9.30200 -4.01300 -4.40500 1.000 29.42458 89 VAL A N 1
ATOM 638 C CA . VAL A 1 88 ? 10.75000 -3.84300 -4.29400 1.000 33.08818 89 VAL A CA 1
ATOM 639 C C . VAL A 1 88 ? 11.05800 -2.35000 -4.24200 1.000 26.22156 89 VAL A C 1
ATOM 640 O O . VAL A 1 88 ? 10.62800 -1.58600 -5.11100 1.000 27.84281 89 VAL A O 1
ATOM 644 N N . PHE A 1 89 ? 11.79400 -1.92900 -3.22000 1.000 20.86040 90 PHE A N 1
ATOM 645 C CA . PHE A 1 89 ? 12.05000 -0.51200 -2.99300 1.000 24.43451 90 PHE A CA 1
ATOM 646 C C . PHE A 1 89 ? 13.54000 -0.23700 -3.12300 1.000 19.76026 90 PHE A C 1
ATOM 647 O O . PHE A 1 89 ? 14.36700 -0.97200 -2.57500 1.000 22.35005 90 PHE A O 1
ATOM 655 N N . ILE A 1 90 ? 13.86700 0.79800 -3.89700 1.000 31.01424 91 ILE A N 1
ATOM 656 C CA . ILE A 1 90 ? 15.25100 1.20200 -4.12900 1.000 26.99797 91 ILE A CA 1
ATOM 657 C C . ILE A 1 90 ? 15.89800 1.63400 -2.81900 1.000 26.24788 91 ILE A C 1
ATOM 658 O O . ILE A 1 90 ? 15.35100 2.47200 -2.08400 1.000 25.90574 91 ILE A O 1
ATOM 663 N N . ASP A 1 91 ? 17.08700 1.08400 -2.53500 1.000 34.18041 92 ASP A N 1
ATOM 664 C CA . ASP A 1 91 ? 17.93200 1.55800 -1.43500 1.000 31.57221 92 ASP A CA 1
ATOM 665 C C . ASP A 1 91 ? 19.39800 1.47600 -1.87000 1.000 29.14297 92 ASP A C 1
ATOM 666 O O . ASP A 1 91 ? 19.69100 0.90000 -2.92100 1.000 23.78969 92 ASP A O 1
ATOM 671 N N . PRO A 1 92 ? 20.34200 2.05200 -1.11600 1.000 34.94630 93 PRO A N 1
ATOM 672 C CA . PRO A 1 92 ? 21.72700 2.15500 -1.62700 1.000 20.25506 93 PRO A CA 1
ATOM 673 C C . PRO A 1 92 ? 22.35500 0.84600 -2.08200 1.000 16.21247 93 PRO A C 1
ATOM 674 O O . PRO A 1 92 ? 23.19000 0.86000 -2.99300 1.000 23.71337 93 PRO A O 1
ATOM 678 N N . SER A 1 93 ? 22.00900 -0.28400 -1.47500 1.000 19.88659 94 SER A N 1
ATOM 679 C CA . SER A 1 93 ? 22.62500 -1.53800 -1.89900 1.000 22.86853 94 SER A CA 1
ATOM 680 C C . SER A 1 93 ? 22.32000 -1.88400 -3.35900 1.000 28.72450 94 SER A C 1
ATOM 681 O O . SER A 1 93 ? 23.09500 -2.62100 -3.98600 1.000 33.94618 94 SER A O 1
ATOM 684 N N . MET A 1 94 ? 21.22000 -1.36800 -3.91200 1.000 23.22647 95 MET A N 1
ATOM 685 C CA . MET A 1 94 ? 20.76900 -1.76600 -5.23800 1.000 30.26152 95 MET A CA 1
ATOM 686 C C . MET A 1 94 ? 21.29900 -0.88200 -6.35400 1.000 18.53643 95 MET A C 1
ATOM 687 O O . MET A 1 94 ? 20.79000 -0.95800 -7.47400 1.000 26.59529 95 MET A O 1
ATOM 692 N N . ASP A 1 95 ? 22.28600 -0.03800 -6.08800 1.000 23.95024 96 ASP A N 1
ATOM 693 C CA . ASP A 1 95 ? 22.90900 0.70800 -7.17300 1.000 24.65559 96 ASP A CA 1
ATOM 694 C C . ASP A 1 95 ? 23.51700 -0.24100 -8.21100 1.000 19.73395 96 ASP A C 1
ATOM 695 O O . ASP A 1 95 ? 24.46900 -0.98000 -7.92500 1.000 15.92296 96 ASP A O 1
ATOM 700 N N . GLY A 1 96 ? 22.98600 -0.19300 -9.43100 1.000 19.55761 97 GLY A N 1
ATOM 701 C CA . GLY A 1 96 ? 23.44900 -1.04800 -10.50700 1.000 15.95718 97 GLY A CA 1
ATOM 702 C C . GLY A 1 96 ? 22.51600 -2.20100 -10.76800 1.000 23.53177 97 GLY A C 1
ATOM 703 O O . GLY A 1 96 ? 22.75700 -2.97700 -11.70000 1.000 22.59218 97 GLY A O 1
ATOM 704 N N . LEU A 1 97 ? 21.45400 -2.32400 -9.96900 1.000 22.28425 98 LEU A N 1
ATOM 705 C CA . LEU A 1 97 ? 20.47500 -3.39100 -10.13400 1.000 24.39240 98 LEU A CA 1
ATOM 706 C C . LEU A 1 97 ? 20.03500 -3.52700 -11.58700 1.000 17.58895 98 LEU A C 1
ATOM 707 O O . LEU A 1 97 ? 19.70600 -2.53900 -12.25500 1.000 22.53165 98 LEU A O 1
ATOM 712 N N . ILE A 1 98 ? 20.05500 -4.76500 -12.07400 1.000 19.19177 99 ILE A N 1
ATOM 713 C CA . ILE A 1 98 ? 19.53500 -5.13200 -13.38500 1.000 22.64482 99 ILE A CA 1
ATOM 714 C C . ILE A 1 98 ? 18.32000 -6.02700 -13.18600 1.000 23.65020 99 ILE A C 1
ATOM 715 O O . ILE A 1 98 ? 18.39400 -7.04400 -12.48400 1.000 27.91914 99 ILE A O 1
ATOM 720 N N . VAL A 1 99 ? 17.21700 -5.66100 -13.81700 1.000 21.20781 100 VAL A N 1
ATOM 721 C CA . VAL A 1 99 ? 15.98600 -6.43700 -13.77900 1.000 23.92655 100 VAL A CA 1
ATOM 722 C C . VAL A 1 99 ? 15.50800 -6.62200 -15.21400 1.000 25.80836 100 VAL A C 1
ATOM 723 O O . VAL A 1 99 ? 15.72400 -5.76500 -16.07600 1.000 15.92033 100 VAL A O 1
ATOM 727 N N . ARG A 1 100 ? 14.86600 -7.76100 -15.46800 1.000 27.17957 101 ARG A N 1
ATOM 728 C CA . ARG A 1 100 ? 14.28400 -8.08100 -16.76500 1.000 19.56024 101 ARG A CA 1
ATOM 729 C C . ARG A 1 100 ? 12.79200 -7.74500 -16.74600 1.000 24.42661 101 ARG A C 1
ATOM 730 O O . ARG A 1 100 ? 12.07800 -8.08700 -15.78900 1.000 19.11808 101 ARG A O 1
ATOM 738 N N . VAL A 1 101 ? 12.31900 -7.06100 -17.78400 1.000 23.56335 102 VAL A N 1
ATOM 739 C CA . VAL A 1 101 ? 10.90200 -6.73500 -17.91200 1.000 16.35986 102 VAL A CA 1
ATOM 740 C C . VAL A 1 101 ? 10.26700 -7.78200 -18.82300 1.000 20.12347 102 VAL A C 1
ATOM 741 O O . VAL A 1 101 ? 10.56000 -7.79500 -20.03200 1.000 32.74340 102 VAL A O 1
ATOM 745 N N . PRO A 1 102 ? 9.41900 -8.66700 -18.30300 1.000 31.90646 103 PRO A N 1
ATOM 746 C CA . PRO A 1 102 ? 8.74900 -9.64700 -19.17300 1.000 38.11510 103 PRO A CA 1
ATOM 747 C C . PRO A 1 102 ? 7.89700 -8.91500 -20.19500 1.000 39.27839 103 PRO A C 1
ATOM 748 O O . PRO A 1 102 ? 6.99800 -8.14300 -19.84800 1.000 40.57855 103 PRO A O 1
ATOM 752 N N . LEU A 1 103 ? 8.21800 -9.12000 -21.46200 1.000 40.62592 104 LEU A N 1
ATOM 753 C CA . LEU A 1 103 ? 7.64300 -8.29400 -22.50600 1.000 49.34013 104 LEU A CA 1
ATOM 754 C C . LEU A 1 103 ? 7.11800 -9.17800 -23.62800 1.000 58.12276 104 LEU A C 1
ATOM 755 O O . LEU A 1 103 ? 7.76800 -10.17600 -23.97700 1.000 54.92501 104 LEU A O 1
ATOM 760 N N . PRO A 1 104 ? 5.97600 -8.80200 -24.25600 1.000 65.69735 105 PRO A N 1
ATOM 761 C CA . PRO A 1 104 ? 5.03700 -9.64900 -24.99400 1.000 74.81950 105 PRO A CA 1
ATOM 762 C C . PRO A 1 104 ? 5.16800 -11.16500 -24.78600 1.000 78.89893 105 PRO A C 1
ATOM 763 O O . PRO A 1 104 ? 4.23500 -11.77200 -24.24300 1.000 78.61469 105 PRO A O 1
ATOM 767 N N . PRO B 1 1 ? 10.60900 5.55100 8.07500 1.000 25.79257 2 PRO B N 1
ATOM 768 C CA . PRO B 1 1 ? 9.95600 4.36300 8.63400 1.000 19.56550 2 PRO B CA 1
ATOM 769 C C . PRO B 1 1 ? 10.30300 4.10300 10.09800 1.000 23.36859 2 PRO B C 1
ATOM 770 O O . PRO B 1 1 ? 11.40600 4.40200 10.59100 1.000 18.64960 2 PRO B O 1
ATOM 774 N N . ARG B 1 2 ? 9.33200 3.53800 10.80000 1.000 24.33186 3 ARG B N 1
ATOM 775 C CA . ARG B 1 2 ? 9.53100 3.18800 12.19700 1.000 19.31547 3 ARG B CA 1
ATOM 776 C C . ARG B 1 2 ? 10.39900 1.94500 12.26800 1.000 23.97919 3 ARG B C 1
ATOM 777 O O . ARG B 1 2 ? 10.18300 0.98000 11.52700 1.000 21.16306 3 ARG B O 1
ATOM 785 N N . VAL B 1 3 ? 11.41700 1.97500 13.12400 1.000 25.59781 4 VAL B N 1
ATOM 786 C CA . VAL B 1 3 ? 12.23300 0.79600 13.35000 1.000 20.82092 4 VAL B CA 1
ATOM 787 C C . VAL B 1 3 ? 12.32100 0.56800 14.85400 1.000 23.05013 4 VAL B C 1
ATOM 788 O O . VAL B 1 3 ? 12.56400 1.51000 15.62300 1.000 26.35053 4 VAL B O 1
ATOM 792 N N . VAL B 1 4 ? 12.08000 -0.66900 15.27800 1.000 24.62664 5 VAL B N 1
ATOM 793 C CA . VAL B 1 4 ? 12.17300 -1.02300 16.69000 1.000 19.45233 5 VAL B CA 1
ATOM 794 C C . VAL B 1 4 ? 13.36200 -1.94400 16.90500 1.000 29.71409 5 VAL B C 1
ATOM 795 O O . VAL B 1 4 ? 13.58300 -2.89900 16.15000 1.000 18.89700 5 VAL B O 1
ATOM 799 N N . PHE B 1 5 ? 14.11100 -1.65000 17.96000 1.000 19.40233 6 PHE B N 1
ATOM 800 C CA . PHE B 1 5 ? 15.28000 -2.39600 18.38200 1.000 20.71038 6 PHE B CA 1
ATOM 801 C C . PHE B 1 5 ? 15.00900 -3.02300 19.74100 1.000 19.83133 6 PHE B C 1
ATOM 802 O O . PHE B 1 5 ? 14.80000 -2.30800 20.72700 1.000 26.04786 6 PHE B O 1
ATOM 810 N N . ILE B 1 6 ? 15.05100 -4.34700 19.81100 1.000 23.77127 7 ILE B N 1
ATOM 811 C CA . ILE B 1 6 ? 14.84400 -5.02800 21.07900 1.000 32.14859 7 ILE B CA 1
ATOM 812 C C . ILE B 1 6 ? 16.19100 -5.18100 21.77200 1.000 29.06664 7 ILE B C 1
ATOM 813 O O . ILE B 1 6 ? 17.08000 -5.88400 21.28600 1.000 27.10588 7 ILE B O 1
ATOM 818 N N . ASP B 1 7 ? 16.35400 -4.47100 22.87700 1.000 28.38235 8 ASP B N 1
ATOM 819 C CA . ASP B 1 7 ? 17.33300 -4.80300 23.91100 1.000 32.03016 8 ASP B CA 1
ATOM 820 C C . ASP B 1 7 ? 16.60700 -5.75300 24.85300 1.000 32.34862 8 ASP B C 1
ATOM 821 O O . ASP B 1 7 ? 15.81500 -5.31700 25.69700 1.000 26.81901 8 ASP B O 1
ATOM 826 N N . GLU B 1 8 ? 16.83700 -7.05800 24.70100 1.000 38.58357 9 GLU B N 1
ATOM 827 C CA . GLU B 1 8 ? 16.03100 -7.97300 25.50500 1.000 53.72223 9 GLU B CA 1
ATOM 828 C C . GLU B 1 8 ? 16.39900 -7.93900 26.97400 1.000 54.55391 9 GLU B C 1
ATOM 829 O O . GLU B 1 8 ? 15.75700 -8.63800 27.76500 1.000 59.22815 9 GLU B O 1
ATOM 835 N N . GLN B 1 9 ? 17.39700 -7.14500 27.36000 1.000 52.00097 10 GLN B N 1
ATOM 836 C CA . GLN B 1 9 ? 17.63400 -6.86100 28.76800 1.000 57.64112 10 GLN B CA 1
ATOM 837 C C . GLN B 1 9 ? 16.87500 -5.63700 29.27800 1.000 58.77284 10 GLN B C 1
ATOM 838 O O . GLN B 1 9 ? 16.76600 -5.46200 30.49500 1.000 69.33463 10 GLN B O 1
ATOM 844 N N . SER B 1 10 ? 16.33800 -4.79000 28.40100 1.000 49.84808 11 SER B N 1
ATOM 845 C CA . SER B 1 10 ? 15.85200 -3.49400 28.87000 1.000 46.97405 11 SER B CA 1
ATOM 846 C C . SER B 1 10 ? 14.59000 -2.97100 28.19400 1.000 40.55486 11 SER B C 1
ATOM 847 O O . SER B 1 10 ? 13.93200 -2.10400 28.78000 1.000 37.37817 11 SER B O 1
ATOM 850 N N . GLY B 1 11 ? 14.22800 -3.42100 27.00200 1.000 23.05276 12 GLY B N 1
ATOM 851 C CA . GLY B 1 11 ? 13.01500 -2.95600 26.36300 1.000 30.05624 12 GLY B CA 1
ATOM 852 C C . GLY B 1 11 ? 13.22800 -2.72900 24.87800 1.000 25.95838 12 GLY B C 1
ATOM 853 O O . GLY B 1 11 ? 14.14500 -3.27600 24.27500 1.000 24.87667 12 GLY B O 1
ATOM 854 N N . GLU B 1 12 ? 12.37100 -1.90600 24.28000 1.000 29.51933 13 GLU B N 1
ATOM 855 C CA . GLU B 1 12 ? 12.39300 -1.66500 22.84100 1.000 31.38797 13 GLU B CA 1
ATOM 856 C C . GLU B 1 12 ? 12.66600 -0.19000 22.57000 1.000 28.17706 13 GLU B C 1
ATOM 857 O O . GLU B 1 12 ? 11.88200 0.66600 22.98700 1.000 28.40077 13 GLU B O 1
ATOM 863 N N . TYR B 1 13 ? 13.77600 0.10200 21.87500 1.000 30.66420 14 TYR B N 1
ATOM 864 C CA . TYR B 1 13 ? 13.99500 1.42200 21.29600 1.000 20.89461 14 TYR B CA 1
ATOM 865 C C . TYR B 1 13 ? 13.14200 1.55900 20.04000 1.000 28.65344 14 TYR B C 1
ATOM 866 O O . TYR B 1 13 ? 13.12200 0.66500 19.19400 1.000 27.56120 14 TYR B O 1
ATOM 875 N N . ALA B 1 14 ? 12.42700 2.66700 19.91900 1.000 30.06413 15 ALA B N 1
ATOM 876 C CA . ALA B 1 14 ? 11.69000 2.99300 18.70800 1.000 29.51933 15 ALA B CA 1
ATOM 877 C C . ALA B 1 14 ? 12.35300 4.19900 18.06900 1.000 29.82989 15 ALA B C 1
ATOM 878 O O . ALA B 1 14 ? 12.42300 5.26600 18.68700 1.000 39.07574 15 ALA B O 1
ATOM 880 N N . VAL B 1 15 ? 12.84600 4.03000 16.84500 1.000 20.02872 16 VAL B N 1
ATOM 881 C CA . VAL B 1 15 ? 13.45700 5.12800 16.11200 1.000 25.94258 16 VAL B CA 1
ATOM 882 C C . VAL B 1 15 ? 12.67700 5.34900 14.82800 1.000 28.40867 16 VAL B C 1
ATOM 883 O O . VAL B 1 15 ? 12.07300 4.42300 14.27100 1.000 30.56945 16 VAL B O 1
ATOM 887 N N . ASP B 1 16 ? 12.67300 6.60000 14.37600 1.000 32.33546 17 ASP B N 1
ATOM 888 C CA . ASP B 1 16 ? 12.08000 6.98800 13.09900 1.000 36.56754 17 ASP B CA 1
ATOM 889 C C . ASP B 1 16 ? 13.22100 7.12200 12.08900 1.000 34.36991 17 ASP B C 1
ATOM 890 O O . ASP B 1 16 ? 13.96600 8.10300 12.10500 1.000 3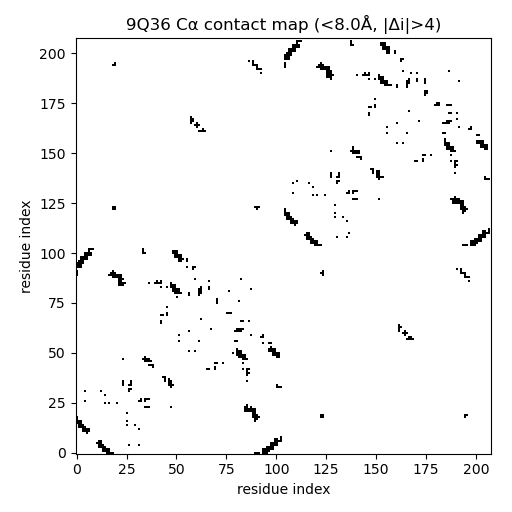7.90718 17 ASP B O 1
ATOM 895 N N . ALA B 1 17 ? 13.37400 6.11800 11.22600 1.000 36.52280 18 ALA B N 1
ATOM 896 C CA . ALA B 1 17 ? 14.45600 6.09600 10.25500 1.000 24.71875 18 ALA B CA 1
ATOM 897 C C . ALA B 1 17 ? 14.05200 6.83900 8.98200 1.000 26.61372 18 ALA B C 1
ATOM 898 O O . ALA B 1 17 ? 12.88700 7.17300 8.76500 1.000 23.87918 18 ALA B O 1
ATOM 900 N N . GLN B 1 18 ? 15.03400 7.13400 8.14000 1.000 31.11426 19 GLN B N 1
ATOM 901 C CA . GLN B 1 18 ? 14.74600 7.70400 6.83300 1.000 28.84556 19 GLN B CA 1
ATOM 902 C C . GLN B 1 18 ? 15.07800 6.67700 5.77200 1.000 30.25363 19 GLN B C 1
ATOM 903 O O . GLN B 1 18 ? 15.85900 5.74900 6.01000 1.000 23.06856 19 GLN B O 1
ATOM 909 N N . ASP B 1 19 ? 14.47300 6.84500 4.59900 1.000 37.02549 20 ASP B N 1
ATOM 910 C CA . ASP B 1 19 ? 14.73700 5.91900 3.50500 1.000 37.38869 20 ASP B CA 1
ATOM 911 C C . ASP B 1 19 ? 16.21200 5.95800 3.15000 1.000 30.96161 20 ASP B C 1
ATOM 912 O O . ASP B 1 19 ? 16.84000 7.02000 3.15100 1.000 35.61743 20 ASP B O 1
ATOM 917 N N . GLY B 1 20 ? 16.76100 4.79400 2.84500 1.000 31.03267 21 GLY B N 1
ATOM 918 C CA . GLY B 1 20 ? 18.11300 4.69200 2.37100 1.000 36.29383 21 GLY B CA 1
ATOM 919 C C . GLY B 1 20 ? 19.15300 4.58900 3.45900 1.000 32.62496 21 GLY B C 1
ATOM 920 O O . GLY B 1 20 ? 20.28200 4.19500 3.17400 1.000 23.97656 21 GLY B O 1
ATOM 921 N N . GLN B 1 21 ? 18.80300 4.93600 4.69600 1.000 35.45425 22 GLN B N 1
ATOM 922 C CA . GLN B 1 21 ? 19.69500 4.71500 5.82700 1.000 25.60044 22 GLN B CA 1
ATOM 923 C C . GLN B 1 21 ? 19.88600 3.22000 6.05100 1.000 17.35734 22 GLN B C 1
ATOM 924 O O . GLN B 1 21 ? 18.92800 2.44600 6.00800 1.000 17.50736 22 GLN B O 1
ATOM 930 N N . SER B 1 22 ? 21.11100 2.79900 6.30300 1.000 16.37565 23 SER B N 1
ATOM 931 C CA . SER B 1 22 ? 21.28000 1.42100 6.73600 1.000 17.54421 23 SER B CA 1
ATOM 932 C C . SER B 1 22 ? 20.77900 1.27200 8.17200 1.000 23.01329 23 SER B C 1
ATOM 933 O O . SER B 1 22 ? 20.77900 2.23600 8.95600 1.000 16.69147 23 SER B O 1
ATOM 936 N N . LEU B 1 23 ? 20.28300 0.06400 8.49100 1.000 21.00778 24 LEU B N 1
ATOM 937 C CA . LEU B 1 23 ? 19.84900 -0.24200 9.85400 1.000 20.74196 24 LEU B CA 1
ATOM 938 C C . LEU B 1 23 ? 20.93300 0.09100 10.87000 1.000 21.63417 24 LEU B C 1
ATOM 939 O O . LEU B 1 23 ? 20.65000 0.63000 11.94000 1.000 23.72127 24 LEU B O 1
ATOM 944 N N . MET B 1 24 ? 22.18800 -0.19400 10.53800 1.000 24.95562 25 MET B N 1
ATOM 945 C CA . MET B 1 24 ? 23.26700 0.08800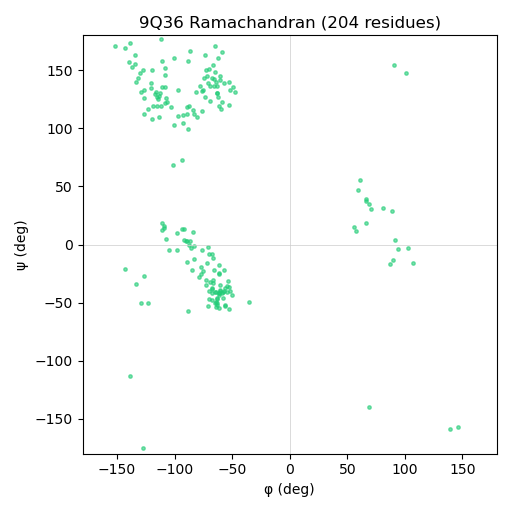 11.47300 1.000 21.09463 25 MET B CA 1
ATOM 946 C C . MET B 1 24 ? 23.40700 1.59100 11.72500 1.000 20.84460 25 MET B C 1
ATOM 947 O O . MET B 1 24 ? 23.61500 2.01700 12.87200 1.000 17.43630 25 MET B O 1
ATOM 952 N N . GLU B 1 25 ? 23.27500 2.41100 10.67100 1.000 17.04941 26 GLU B N 1
ATOM 953 C CA . GLU B 1 25 ? 23.26200 3.86800 10.84400 1.000 17.47052 26 GLU B CA 1
ATOM 954 C C . GLU B 1 25 ? 22.11400 4.33500 11.73700 1.000 24.05815 26 GLU B C 1
ATOM 955 O O . GLU B 1 25 ? 22.30100 5.25200 12.55200 1.000 19.57077 26 GLU B O 1
ATOM 961 N N . VAL B 1 26 ? 20.91400 3.74700 11.60100 1.000 21.69471 27 VAL B N 1
ATOM 962 C CA . VAL B 1 26 ? 19.83100 4.24800 12.44800 1.000 22.33162 27 VAL B CA 1
ATOM 963 C C . VAL B 1 26 ? 20.08400 3.88200 13.91200 1.000 26.45844 27 VAL B C 1
ATOM 964 O O . VAL B 1 26 ? 19.74700 4.66000 14.81200 1.000 23.65020 27 VAL B O 1
ATOM 968 N N . ALA B 1 27 ? 20.72200 2.73000 14.17600 1.000 33.79879 28 ALA B N 1
ATOM 969 C CA . ALA B 1 27 ? 21.03200 2.34300 15.55200 1.000 29.67987 28 ALA B CA 1
ATOM 970 C C . ALA B 1 27 ? 22.13900 3.21600 16.14000 1.000 21.32098 28 ALA B C 1
ATOM 971 O O . ALA B 1 27 ? 21.97400 3.80800 17.21300 1.000 18.81541 28 ALA B O 1
ATOM 973 N N . THR B 1 28 ? 23.27600 3.31300 15.44600 1.000 21.53416 29 THR B N 1
ATOM 974 C CA . THR B 1 28 ? 24.39100 4.07700 16.00300 1.000 29.19561 29 THR B CA 1
ATOM 975 C C . THR B 1 28 ? 24.05800 5.56500 16.08900 1.000 30.76948 29 THR B C 1
ATOM 976 O O . THR B 1 28 ? 24.51200 6.25000 17.01600 1.000 35.34898 29 THR B O 1
ATOM 980 N N . GLN B 1 29 ? 23.22900 6.07400 15.17800 1.000 28.49815 30 GLN B N 1
ATOM 981 C CA . GLN B 1 29 ? 22.83100 7.47300 15.25800 1.000 30.06413 30 GLN B CA 1
ATOM 982 C C . GLN B 1 29 ? 21.77700 7.74300 16.32100 1.000 31.63011 30 GLN B C 1
ATOM 983 O O . GLN B 1 29 ? 21.62400 8.89600 16.72900 1.000 30.57998 30 GLN B O 1
ATOM 989 N N . ASN B 1 30 ? 21.04500 6.73000 16.78300 1.000 27.56909 31 ASN B N 1
ATOM 990 C CA . ASN B 1 30 ? 20.07300 6.94400 17.84800 1.000 25.62412 31 ASN B CA 1
ATOM 991 C C . ASN B 1 30 ? 20.48500 6.28300 19.15400 1.000 25.18197 31 ASN B C 1
ATOM 992 O O . ASN B 1 30 ? 19.63900 6.07900 20.02900 1.000 28.55079 31 ASN B O 1
ATOM 997 N N . GLY B 1 31 ? 21.75900 5.94200 19.30700 1.000 22.39216 32 GLY B N 1
ATOM 998 C CA . GLY B 1 31 ? 22.22700 5.50200 20.61600 1.000 26.87691 32 GLY B CA 1
ATOM 999 C C . GLY B 1 31 ? 21.66900 4.16300 21.04600 1.000 27.46908 32 GLY B C 1
ATOM 1000 O O . GLY B 1 31 ? 21.41200 3.95500 22.24000 1.000 28.02968 32 GLY B O 1
ATOM 1001 N N . VAL B 1 32 ? 21.46900 3.25400 20.09500 1.000 27.87703 33 VAL B N 1
ATOM 1002 C CA . VAL B 1 32 ? 20.96800 1.91100 20.35900 1.000 19.74447 33 VAL B CA 1
ATOM 1003 C C . VAL B 1 32 ? 22.16900 1.06800 20.76900 1.000 19.82606 33 VAL B C 1
ATOM 1004 O O . VAL B 1 32 ? 23.05500 0.80400 19.93900 1.000 20.97357 33 VAL B O 1
ATOM 1008 N N . PRO B 1 33 ? 22.24000 0.62300 22.02800 1.000 19.85501 34 PRO B N 1
ATOM 1009 C CA . PRO B 1 33 ? 23.46600 -0.02600 22.50800 1.000 19.92344 34 PRO B CA 1
ATOM 1010 C C . PRO B 1 33 ? 23.57900 -1.42100 21.93200 1.000 25.47937 34 PRO B C 1
ATOM 1011 O O . PRO B 1 33 ? 22.57600 -2.11600 21.76400 1.000 28.54816 34 PRO B O 1
ATOM 1015 N N . GLY B 1 34 ? 24.81200 -1.82600 21.61000 1.000 26.03733 35 GLY B N 1
ATOM 1016 C CA . GLY B 1 34 ? 25.07200 -3.15900 21.12200 1.000 23.70547 35 GLY B CA 1
ATOM 1017 C C . GLY B 1 34 ? 25.39300 -3.26300 19.64400 1.000 24.48188 35 GLY B C 1
ATOM 1018 O O . GLY B 1 34 ? 25.89700 -4.30300 19.21800 1.000 25.03984 35 GLY B O 1
ATOM 1019 N N . ILE B 1 35 ? 25.10900 -2.22600 18.85700 1.000 18.68382 36 ILE B N 1
ATOM 1020 C CA . ILE B 1 35 ? 25.47500 -2.17000 17.45100 1.000 21.81841 36 ILE B CA 1
ATOM 1021 C C . ILE B 1 35 ? 26.68100 -1.24400 17.32500 1.000 24.82929 36 ILE B C 1
ATOM 1022 O O . ILE B 1 35 ? 26.59900 -0.06000 17.66400 1.000 21.24465 36 ILE B O 1
ATOM 1027 N N . VAL B 1 36 ? 27.80900 -1.76500 16.85900 1.000 26.37685 37 VAL B N 1
ATOM 1028 C CA . VAL B 1 36 ? 28.98400 -0.93800 16.61300 1.000 25.90574 37 VAL B CA 1
ATOM 1029 C C . VAL B 1 36 ? 29.43900 -1.18800 15.18000 1.000 26.09787 37 VAL B C 1
ATOM 1030 O O . VAL B 1 36 ? 29.52900 -2.34400 14.74400 1.000 18.33115 37 VAL B O 1
ATOM 1034 N N . ALA B 1 37 ? 29.71400 -0.10700 14.45100 1.000 24.92930 38 ALA B N 1
ATOM 1035 C CA . ALA B 1 37 ? 30.21700 -0.18300 13.07600 1.000 25.88205 38 ALA B CA 1
ATOM 1036 C C . ALA B 1 37 ? 31.74300 -0.12900 13.06900 1.000 25.64255 38 ALA B C 1
ATOM 1037 O O . ALA B 1 37 ? 32.34900 0.87100 12.67500 1.000 31.43798 38 ALA B O 1
ATOM 1039 N N . GLU B 1 38 ? 32.37300 -1.22900 13.50100 1.000 20.62616 39 GLU B N 1
ATOM 1040 C CA . GLU B 1 38 ? 33.83300 -1.21300 13.60200 1.000 28.24023 39 GLU B CA 1
ATOM 1041 C C . GLU B 1 38 ? 34.47600 -1.12100 12.22500 1.000 26.29526 39 GLU B C 1
ATOM 1042 O O . GLU B 1 38 ? 35.37000 -0.29600 12.00600 1.000 29.71146 39 GLU B O 1
ATOM 1048 N N . CYS B 1 39 ? 34.02300 -1.94200 11.27800 1.000 21.64733 40 CYS B N 1
ATOM 1049 C CA . CYS B 1 39 ? 34.61700 -1.93900 9.94600 1.000 24.93457 40 CYS B CA 1
ATOM 1050 C C . CYS B 1 39 ? 33.89500 -0.99600 8.99600 1.000 22.22109 40 CYS B C 1
ATOM 1051 O O . CYS B 1 39 ? 34.25300 -0.92900 7.81100 1.000 26.70320 40 CYS B O 1
ATOM 1054 N N . GLY B 1 40 ? 32.90100 -0.26200 9.49400 1.000 28.60343 41 GLY B N 1
ATOM 1055 C CA . GLY B 1 40 ? 32.18600 0.73100 8.69300 1.000 28.11653 41 GLY B CA 1
ATOM 1056 C C . GLY B 1 40 ? 31.36100 0.15400 7.56200 1.000 33.54350 41 GLY B C 1
ATOM 1057 O O . GLY B 1 40 ? 31.32800 0.73600 6.46900 1.000 38.02298 41 GLY B O 1
ATOM 1058 N N . GLY B 1 41 ? 30.69700 -0.98500 7.79300 1.000 32.64076 42 GLY B N 1
ATOM 1059 C CA . GLY B 1 41 ? 29.79300 -1.53800 6.80300 1.000 24.05815 42 GLY B CA 1
ATOM 1060 C C . GLY B 1 41 ? 30.44000 -2.32700 5.68400 1.000 30.91160 42 GLY B C 1
ATOM 1061 O O . GLY B 1 41 ? 29.91000 -2.34400 4.56500 1.000 30.49576 42 GLY B O 1
ATOM 1062 N N . SER B 1 42 ? 31.56400 -2.99700 5.95700 1.000 28.26918 43 SER B N 1
ATOM 1063 C CA . SER B 1 42 ? 32.28800 -3.76800 4.95700 1.000 26.10050 43 SER B CA 1
ATOM 1064 C C . SER B 1 42 ? 32.15100 -5.27400 5.15400 1.000 24.78192 43 SER B C 1
ATOM 1065 O O . SER B 1 42 ? 32.77700 -6.03600 4.41100 1.000 25.74519 43 SER B O 1
ATOM 1068 N N . SER B 1 43 ? 31.33900 -5.72500 6.11800 1.000 21.39204 44 SER B N 1
ATOM 1069 C CA . SER B 1 43 ? 31.11800 -7.15400 6.36900 1.000 21.78945 44 SER B CA 1
ATOM 1070 C C . SER B 1 43 ? 32.42700 -7.84700 6.73900 1.000 22.66061 44 SER B C 1
ATOM 1071 O O . SER B 1 43 ? 32.85500 -8.82200 6.11800 1.000 28.77977 44 SER B O 1
ATOM 1074 N N . VAL B 1 44 ? 33.07100 -7.31100 7.76400 1.000 25.62676 45 VAL B N 1
ATOM 1075 C CA . VAL B 1 44 ? 34.29900 -7.90300 8.26000 1.000 27.52698 45 VAL B CA 1
ATOM 1076 C C . VAL B 1 44 ? 34.15500 -8.07100 9.76400 1.000 18.92595 45 VAL B C 1
ATOM 1077 O O . VAL B 1 44 ? 34.37300 -9.15900 10.30700 1.000 42.17874 45 VAL B O 1
ATOM 1081 N N . CYS B 1 45 ? 33.74600 -6.99600 10.43700 1.000 20.27612 46 CYS B N 1
ATOM 1082 C CA . CYS B 1 45 ? 33.74500 -6.95300 11.89600 1.000 27.06904 46 CYS B CA 1
ATOM 1083 C C . CYS B 1 45 ? 32.58500 -7.71000 12.53600 1.000 29.63250 46 CYS B C 1
ATOM 1084 O O . CYS B 1 45 ? 32.72200 -8.14100 13.69500 1.000 27.82965 46 CYS B O 1
ATOM 1087 N N . ALA B 1 46 ? 31.45900 -7.87400 11.83100 1.000 24.20027 47 ALA B N 1
ATOM 1088 C CA . ALA B 1 46 ? 30.26800 -8.57800 12.31700 1.000 24.29765 47 ALA B CA 1
ATOM 1089 C C . ALA B 1 46 ? 29.73300 -8.00700 13.61900 1.000 23.48703 47 ALA B C 1
ATOM 1090 O O . ALA B 1 46 ? 28.92400 -8.65600 14.28600 1.000 19.73131 47 ALA B O 1
ATOM 1092 N N . THR B 1 47 ? 30.16400 -6.80700 13.99600 1.000 23.29490 48 THR B N 1
ATOM 1093 C CA . THR B 1 47 ? 29.81700 -6.20700 15.27600 1.000 23.26858 48 THR B CA 1
ATOM 1094 C C . THR B 1 47 ? 28.46700 -5.51900 15.21200 1.000 26.12155 48 THR B C 1
ATOM 1095 O O . THR B 1 47 ? 27.87300 -5.21800 16.25400 1.000 23.64494 48 THR B O 1
ATOM 1099 N N . CYS B 1 48 ? 27.93900 -5.33900 14.01000 1.000 27.89019 49 CYS B N 1
ATOM 1100 C CA . CYS B 1 48 ? 26.64400 -4.71100 13.80700 1.000 28.66396 49 CYS B CA 1
ATOM 1101 C C . CYS B 1 48 ? 25.51200 -5.72400 13.71700 1.000 23.11330 49 CYS B C 1
ATOM 1102 O O . CYS B 1 48 ? 24.41300 -5.36400 13.28000 1.000 27.58752 49 CYS B O 1
ATOM 1105 N N . ARG B 1 49 ? 25.76900 -6.97100 14.09200 1.000 17.84688 50 ARG B N 1
ATOM 1106 C CA . ARG B 1 49 ? 24.85200 -8.07000 13.82400 1.000 26.43212 50 ARG B CA 1
ATOM 1107 C C . ARG B 1 49 ? 23.51400 -7.85900 14.53800 1.000 27.36118 50 ARG B C 1
ATOM 1108 O O . ARG B 1 49 ? 23.46600 -7.43400 15.69500 1.000 28.75871 50 ARG B O 1
ATOM 1116 N N . ILE B 1 50 ? 22.43800 -8.12400 13.81900 1.000 26.76374 51 ILE B N 1
ATOM 1117 C CA . ILE B 1 50 ? 21.07600 -7.94500 14.39000 1.000 27.42960 51 ILE B CA 1
ATOM 1118 C C . ILE B 1 50 ? 20.23000 -9.17400 14.05500 1.000 23.64757 51 ILE B C 1
ATOM 1119 O O . ILE B 1 50 ? 20.61600 -9.93700 13.16200 1.000 28.07705 51 ILE B O 1
ATOM 1124 N N . GLU B 1 51 ? 19.12700 -9.33200 14.75800 1.000 18.39431 52 GLU B N 1
ATOM 1125 C CA . GLU B 1 51 ? 18.20900 -10.45900 14.51200 1.000 28.10074 52 GLU B CA 1
ATOM 1126 C C . GLU B 1 51 ? 16.82300 -9.92800 14.10700 1.000 22.98960 52 GLU B C 1
ATOM 1127 O O . GLU B 1 51 ? 16.13600 -9.41200 14.97700 1.000 25.80836 52 GLU B O 1
ATOM 1133 N N . ILE B 1 52 ? 16.46100 -10.07900 12.83600 1.000 18.26798 53 ILE B N 1
ATOM 1134 C CA . ILE B 1 52 ? 15.10500 -9.68800 12.34400 1.000 25.10827 53 ILE B CA 1
ATOM 1135 C C . ILE B 1 52 ? 14.04200 -10.53000 13.07100 1.000 18.83384 53 ILE B C 1
ATOM 1136 O O . ILE B 1 52 ? 14.15800 -11.75200 13.08300 1.000 34.29359 53 ILE B O 1
ATOM 1141 N N . GLU B 1 53 ? 13.06800 -9.87700 13.66700 1.000 19.03649 54 GLU B N 1
ATOM 1142 C CA . GLU B 1 53 ? 11.98300 -10.58500 14.38800 1.000 29.75883 54 GLU B CA 1
ATOM 1143 C C . GLU B 1 53 ? 11.12800 -11.30800 13.34000 1.000 47.69519 54 GLU B C 1
ATOM 1144 O O . GLU B 1 53 ? 10.81500 -10.66400 12.33000 1.000 54.96975 54 GLU B O 1
ATOM 1150 N N . ASP B 1 54 ? 10.74100 -12.55500 13.59700 1.000 52.74843 55 ASP B N 1
ATOM 1151 C CA . ASP B 1 54 ? 10.14400 -13.49800 12.60100 1.000 55.94355 55 ASP B CA 1
ATOM 1152 C C . ASP B 1 54 ? 9.22800 -12.90200 11.53500 1.000 43.60786 55 ASP B C 1
ATOM 1153 O O . ASP B 1 54 ? 9.41500 -13.25700 10.37300 1.000 37.11761 55 ASP B O 1
ATOM 1158 N N . ALA B 1 55 ? 8.26700 -12.08700 11.91400 1.000 31.29586 56 ALA B N 1
ATOM 1159 C CA . ALA B 1 55 ? 7.30800 -11.61500 10.90100 1.000 26.59529 56 ALA B CA 1
ATOM 1160 C C . ALA B 1 55 ? 8.04500 -10.92900 9.75200 1.000 20.83934 56 ALA B C 1
ATOM 1161 O O . ALA B 1 55 ? 7.68700 -11.14200 8.59800 1.000 19.30495 56 ALA B O 1
ATOM 1163 N N . TRP B 1 56 ? 9.10200 -10.20300 10.08600 1.000 24.57663 57 TRP B N 1
ATOM 1164 C CA . TRP B 1 56 ? 9.83900 -9.40100 9.09200 1.000 26.21367 57 TRP B CA 1
ATOM 1165 C C . TRP B 1 56 ? 10.95400 -10.15900 8.36600 1.000 28.57711 57 TRP B C 1
ATOM 1166 O O . TRP B 1 56 ? 11.57400 -9.54500 7.50400 1.000 31.52220 57 TRP B O 1
ATOM 1177 N N . VAL B 1 57 ? 11.18400 -11.43200 8.66000 1.000 24.53189 58 VAL B N 1
ATOM 1178 C CA . VAL B 1 57 ? 12.34400 -12.07000 8.02700 1.000 31.94067 58 VAL B CA 1
ATOM 1179 C C . VAL B 1 57 ? 12.14000 -12.20900 6.51900 1.000 40.56539 58 VAL B C 1
ATOM 1180 O O . VAL B 1 57 ? 13.05700 -11.92900 5.73500 1.000 43.96580 58 VAL B O 1
ATOM 1184 N N . GLU B 1 58 ? 10.93300 -12.58400 6.07900 1.000 39.90215 59 GLU B N 1
ATOM 1185 C CA . GLU B 1 58 ? 10.69300 -12.66600 4.63900 1.000 39.88373 59 GLU B CA 1
ATOM 1186 C C . GLU B 1 58 ? 10.71900 -11.29500 3.99600 1.000 34.88576 59 GLU B C 1
ATOM 1187 O O . GLU B 1 58 ? 11.19200 -11.14800 2.86200 1.000 41.21020 59 GLU B O 1
ATOM 1193 N N . ILE B 1 59 ? 10.19900 -10.28200 4.68800 1.000 31.37745 60 ILE B N 1
ATOM 1194 C CA . ILE B 1 59 ? 10.20000 -8.93900 4.11100 1.000 26.10313 60 ILE B CA 1
ATOM 1195 C C . ILE B 1 59 ? 11.63000 -8.47800 3.86700 1.000 39.64160 60 ILE B C 1
ATOM 1196 O O . ILE B 1 59 ? 12.00300 -8.12100 2.74200 1.000 36.23856 60 ILE B O 1
ATOM 1201 N N . VAL B 1 60 ? 12.46000 -8.51600 4.91700 1.000 39.50474 61 VAL B N 1
ATOM 1202 C CA . VAL B 1 60 ? 13.82700 -8.00700 4.82400 1.000 41.82607 61 VAL B CA 1
ATOM 1203 C C . VAL B 1 60 ? 14.61500 -8.78500 3.78000 1.000 44.18688 61 VAL B C 1
ATOM 1204 O O . VAL B 1 60 ? 15.36600 -8.20600 2.98100 1.000 45.58704 61 VAL B O 1
ATOM 1208 N N . GLY B 1 61 ? 14.44300 -10.09500 3.75700 1.000 45.43703 62 GLY B N 1
ATOM 1209 C CA . GLY B 1 61 ? 15.24300 -10.93500 2.89600 1.000 47.16092 62 GLY B CA 1
ATOM 1210 C C . GLY B 1 61 ? 16.36900 -11.61000 3.66300 1.000 47.73993 62 GLY B C 1
ATOM 1211 O O . GLY B 1 61 ? 16.91300 -11.07400 4.64000 1.000 36.57544 62 GLY B O 1
ATOM 1212 N N . GLU B 1 62 ? 16.70800 -12.81900 3.23100 1.000 49.86387 63 GLU B N 1
ATOM 1213 C CA . GLU B 1 62 ? 17.83200 -13.52500 3.80600 1.000 54.40126 63 GLU B CA 1
ATOM 1214 C C . GLU B 1 62 ? 19.11100 -12.69500 3.64100 1.000 45.63179 63 GLU B C 1
ATOM 1215 O O . GLU B 1 62 ? 19.17500 -11.71600 2.87800 1.000 34.72522 63 GLU B O 1
ATOM 1221 N N . ALA B 1 63 ? 20.14000 -13.09000 4.38600 1.000 43.26835 64 ALA B N 1
ATOM 1222 C CA . ALA B 1 63 ? 21.42500 -12.41800 4.28500 1.000 35.10947 64 ALA B CA 1
ATOM 1223 C C . ALA B 1 63 ? 21.99400 -12.53200 2.87000 1.000 31.90383 64 ALA B C 1
ATOM 1224 O O . ALA B 1 63 ? 21.80400 -13.52900 2.17000 1.000 35.90167 64 ALA B O 1
ATOM 1226 N N . ASN B 1 64 ? 22.67500 -11.47200 2.44700 1.000 34.56993 65 ASN B N 1
ATOM 1227 C CA . ASN B 1 64 ? 23.48700 -11.48000 1.24200 1.000 32.85920 65 ASN B CA 1
ATOM 1228 C C . ASN B 1 64 ? 24.62900 -12.49400 1.38100 1.000 34.79101 65 ASN B C 1
ATOM 1229 O O . ASN B 1 64 ? 24.97200 -12.90000 2.48900 1.000 35.29897 65 ASN B O 1
ATOM 1234 N N . PRO B 1 65 ? 25.23900 -12.92900 0.26600 1.000 37.50186 66 PRO B N 1
ATOM 1235 C CA . PRO B 1 65 ? 26.29000 -13.96000 0.37700 1.000 32.81709 66 PRO B CA 1
ATOM 1236 C C . PRO B 1 65 ? 27.45700 -13.56600 1.27400 1.000 38.99941 66 PRO B C 1
ATOM 1237 O O . PRO B 1 65 ? 27.95000 -14.40500 2.04300 1.000 32.80657 66 PRO B O 1
ATOM 1241 N N . ASP B 1 66 ? 27.91100 -12.31000 1.19600 1.000 41.37075 67 ASP B N 1
ATOM 1242 C CA . ASP B 1 66 ? 29.02300 -11.85700 2.03300 1.000 38.92046 67 ASP B CA 1
ATOM 1243 C C . ASP B 1 66 ? 28.65400 -11.91400 3.51600 1.000 36.25435 67 ASP B C 1
ATOM 1244 O O . ASP B 1 66 ? 29.44300 -12.38300 4.35500 1.000 29.46669 67 ASP B O 1
ATOM 1249 N N . GLU B 1 67 ? 27.45800 -11.41900 3.84900 1.000 33.48559 68 GLU B N 1
ATOM 1250 C CA . GLU B 1 67 ? 26.88000 -11.56300 5.18100 1.000 33.31978 68 GLU B CA 1
ATOM 1251 C C . GLU B 1 67 ? 26.86800 -13.00700 5.63500 1.000 32.75130 68 GLU B C 1
ATOM 1252 O O . GLU B 1 67 ? 27.30700 -13.33400 6.74400 1.000 27.87966 68 GLU B O 1
ATOM 1258 N N . ASN B 1 68 ? 26.25800 -13.87300 4.81700 1.000 32.44863 69 ASN B N 1
ATOM 1259 C CA . ASN B 1 68 ? 26.14400 -15.27300 5.19000 1.000 30.89844 69 ASN B CA 1
ATOM 1260 C C . ASN B 1 68 ? 27.51500 -15.88800 5.42000 1.000 32.03279 69 ASN B C 1
ATOM 1261 O O . ASN B 1 68 ? 27.71200 -16.64400 6.37500 1.000 33.75405 69 ASN B O 1
ATOM 1266 N N . ASP B 1 69 ? 28.48100 -15.56500 4.56200 1.000 26.06365 70 ASP B N 1
ATOM 1267 C CA . ASP B 1 69 ? 29.83400 -16.05100 4.78400 1.000 38.72570 70 ASP B CA 1
ATOM 1268 C C . ASP B 1 69 ? 30.35400 -15.63900 6.16000 1.000 33.55665 70 ASP B C 1
ATOM 1269 O O . ASP B 1 69 ? 30.79900 -16.47900 6.95100 1.000 39.34419 70 ASP B O 1
ATOM 1274 N N . LEU B 1 70 ? 30.29300 -14.34300 6.46300 1.000 26.99534 71 LEU B N 1
ATOM 1275 C CA . LEU B 1 70 ? 30.85300 -13.82400 7.70500 1.000 26.56898 71 LEU B CA 1
ATOM 1276 C C . LEU B 1 70 ? 30.10800 -14.36600 8.92400 1.000 29.28509 71 LEU B C 1
ATOM 1277 O O . LEU B 1 70 ? 30.72600 -14.88200 9.86300 1.000 38.11510 71 LEU B O 1
ATOM 1282 N N . LEU B 1 71 ? 28.77200 -14.26800 8.92000 1.000 22.20266 72 LEU B N 1
ATOM 1283 C CA . LEU B 1 71 ? 27.99800 -14.61500 10.10700 1.000 29.45090 72 LEU B CA 1
ATOM 1284 C C . LEU B 1 71 ? 28.08400 -16.09900 10.44500 1.000 40.33905 72 LEU B C 1
ATOM 1285 O O . LEU B 1 71 ? 27.86100 -16.47400 11.60400 1.000 49.05588 72 LEU B O 1
ATOM 1290 N N . GLN B 1 72 ? 28.42100 -16.93600 9.47700 1.000 36.12275 73 GLN B N 1
ATOM 1291 C CA . GLN B 1 72 ? 28.57100 -18.38300 9.74200 1.000 36.15433 73 GLN B CA 1
ATOM 1292 C C . GLN B 1 72 ? 30.01200 -18.73100 10.14800 1.000 42.83408 73 GLN B C 1
ATOM 1293 O O . GLN B 1 72 ? 30.26500 -19.91900 10.36200 1.000 49.79808 73 GLN B O 1
ATOM 1299 N N . SER B 1 73 ? 30.90200 -17.74800 10.27900 1.000 38.17037 74 SER B N 1
ATOM 1300 C CA . SER B 1 73 ? 32.33100 -18.04500 10.52600 1.000 40.75225 74 SER B CA 1
ATOM 1301 C C . SER B 1 73 ? 32.90200 -17.33000 11.75600 1.000 51.78516 74 SER B C 1
ATOM 1302 O O . SER B 1 73 ? 33.86600 -17.83200 12.30400 1.000 61.70477 74 SER B O 1
ATOM 1305 N N . THR B 1 74 ? 32.37100 -16.18300 12.14300 1.000 68.82141 75 THR B N 1
ATOM 1306 C CA . THR B 1 74 ? 33.00200 -15.35700 13.19700 1.000 82.21249 75 THR B CA 1
ATOM 1307 C C . THR B 1 74 ? 32.52700 -15.73700 14.57500 1.000 85.79976 75 THR B C 1
ATOM 1308 O O . THR B 1 74 ? 33.39500 -16.03400 15.42100 1.000 88.20531 75 THR B O 1
ATOM 1312 N N . GLY B 1 75 ? 31.22500 -15.69400 14.83100 1.000 83.08365 76 GLY B N 1
ATOM 1313 C CA . GLY B 1 75 ? 30.80700 -15.95100 16.21900 1.000 83.98902 76 GLY B CA 1
ATOM 1314 C C . GLY B 1 75 ? 29.57200 -16.81600 16.35900 1.000 83.28630 76 GLY B C 1
ATOM 1315 O O . GLY B 1 75 ? 29.63600 -17.99500 15.96700 1.000 91.27410 76 GLY B O 1
ATOM 1316 N N . GLU B 1 76 ? 28.48200 -16.23900 16.86100 1.000 64.29981 77 GLU B N 1
ATOM 1317 C CA . GLU B 1 76 ? 27.27100 -17.03200 17.17600 1.000 48.81375 77 GLU B CA 1
ATOM 1318 C C . GLU B 1 76 ? 26.59800 -17.64500 15.94400 1.000 43.57365 77 GLU B C 1
ATOM 1319 O O . GLU B 1 76 ? 26.55500 -17.02000 14.88200 1.000 36.73072 77 GLU B O 1
ATOM 1325 N N . PRO B 1 77 ? 26.06800 -18.87500 16.07500 1.000 49.55857 78 PRO B N 1
ATOM 1326 C CA . PRO B 1 77 ? 25.29000 -19.51500 14.99500 1.000 47.96891 78 PRO B CA 1
ATOM 1327 C C . PRO B 1 77 ? 24.22800 -18.54600 14.49200 1.000 36.44121 78 PRO B C 1
ATOM 1328 O O . PRO B 1 77 ? 23.53200 -17.89200 15.28700 1.000 38.94414 78 PRO B O 1
ATOM 1332 N N . MET B 1 78 ? 24.10500 -18.47700 13.18100 1.000 34.63310 79 MET B N 1
ATOM 1333 C CA . MET B 1 78 ? 23.09200 -17.58900 12.58100 1.000 37.66767 79 MET B CA 1
ATOM 1334 C C . MET B 1 78 ? 21.75400 -18.32800 12.43600 1.000 37.16498 79 MET B C 1
ATOM 1335 O O . MET B 1 78 ? 21.73700 -19.56300 12.47200 1.000 33.49349 79 MET B O 1
ATOM 1340 N N . THR B 1 79 ? 20.67000 -17.57300 12.35700 1.000 35.70691 80 THR B N 1
ATOM 1341 C CA . THR B 1 79 ? 19.36800 -18.16100 12.08300 1.000 37.54661 80 THR B CA 1
ATOM 1342 C C . THR B 1 79 ? 18.74000 -17.43700 10.91200 1.000 31.35639 80 THR B C 1
ATOM 1343 O O . THR B 1 79 ? 19.38000 -16.56300 10.31800 1.000 37.00707 80 THR B O 1
ATOM 1347 N N . ALA B 1 80 ? 17.48800 -17.77900 10.58800 1.000 26.89270 81 ALA B N 1
ATOM 1348 C CA . ALA B 1 80 ? 16.86600 -17.23900 9.38000 1.000 39.65739 81 ALA B CA 1
ATOM 1349 C C . ALA B 1 80 ? 16.91000 -15.71700 9.35900 1.000 43.74209 81 ALA B C 1
ATOM 1350 O O . ALA B 1 80 ? 17.18900 -15.11000 8.31700 1.000 48.49002 81 ALA B O 1
ATOM 1352 N N . GLY B 1 81 ? 16.67000 -15.08300 10.50500 1.000 35.35161 82 GLY B N 1
ATOM 1353 C CA . GLY B 1 81 ? 16.62600 -13.64100 10.58800 1.000 27.45066 82 GLY B CA 1
ATOM 1354 C C . GLY B 1 81 ? 17.93300 -12.93200 10.87800 1.000 26.76900 82 GLY B C 1
ATOM 1355 O O . GLY B 1 81 ? 17.92800 -11.70100 11.00300 1.000 23.83707 82 GLY B O 1
ATOM 1356 N N . THR B 1 82 ? 19.05300 -13.64700 10.98600 1.000 24.16606 83 THR B N 1
ATOM 1357 C CA . THR B 1 82 ? 20.31500 -12.99000 11.31400 1.000 27.86387 83 THR B CA 1
ATOM 1358 C C . THR B 1 82 ? 20.86000 -12.18900 10.13400 1.000 23.54230 83 THR B C 1
ATOM 1359 O O . THR B 1 82 ? 21.04300 -12.72200 9.03300 1.000 30.38259 83 THR B O 1
ATOM 1363 N N . ARG B 1 83 ? 21.14700 -10.91300 10.38100 1.000 20.56299 84 ARG B N 1
ATOM 1364 C CA . ARG B 1 83 ? 21.68500 -10.01000 9.37200 1.000 24.40819 84 ARG B CA 1
ATOM 1365 C C . ARG B 1 83 ? 22.76800 -9.12200 9.97800 1.000 26.60845 84 ARG B C 1
ATOM 1366 O O . ARG B 1 83 ? 22.82500 -8.90000 11.19300 1.000 17.39419 84 ARG B O 1
ATOM 1374 N N . LEU B 1 84 ? 23.63600 -8.62500 9.09500 1.000 29.67724 85 LEU B N 1
ATOM 1375 C CA . LEU B 1 84 ? 24.50500 -7.49700 9.39700 1.000 21.20781 85 LEU B CA 1
ATOM 1376 C C . LEU B 1 84 ? 23.73900 -6.21000 9.15700 1.000 20.98409 85 LEU B C 1
ATOM 1377 O O . LEU B 1 84 ? 23.37500 -5.91300 8.01600 1.000 26.76374 85 LEU B O 1
ATOM 1382 N N . SER B 1 85 ? 23.50600 -5.43900 10.22600 1.000 17.48368 86 SER B N 1
ATOM 1383 C CA . SER B 1 85 ? 22.67900 -4.25200 10.10500 1.000 16.57830 86 SER B CA 1
ATOM 1384 C C . SER B 1 85 ? 23.26900 -3.25300 9.13100 1.000 17.62053 86 SER B C 1
ATOM 1385 O O . SER B 1 85 ? 22.51600 -2.47600 8.53700 1.000 16.46776 86 SER B O 1
ATOM 1388 N N . CYS B 1 86 ? 24.58700 -3.28300 8.91900 1.000 16.44934 87 CYS B N 1
ATOM 1389 C CA . CYS B 1 86 ? 25.21300 -2.48500 7.87800 1.000 18.49169 87 CYS B CA 1
ATOM 1390 C C . CYS B 1 86 ? 24.81600 -2.9080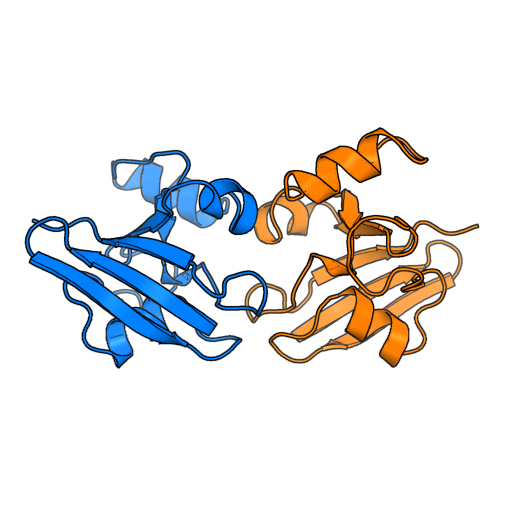0 6.46200 1.000 16.12825 87 CYS B C 1
ATOM 1391 O O . CYS B 1 86 ? 25.12500 -2.19300 5.50200 1.000 16.05982 87 CYS B O 1
ATOM 1394 N N . GLN B 1 87 ? 24.17600 -4.05300 6.30500 1.000 16.08351 88 GLN B N 1
ATOM 1395 C CA . GLN B 1 87 ? 23.78100 -4.55500 5.00200 1.000 20.47614 88 GLN B CA 1
ATOM 1396 C C . GLN B 1 87 ? 22.29000 -4.38900 4.76000 1.000 26.35579 88 GLN B C 1
ATOM 1397 O O . GLN B 1 87 ? 21.82500 -4.68100 3.65700 1.000 27.64542 88 GLN B O 1
ATOM 1403 N N . VAL B 1 88 ? 21.53600 -3.92600 5.76000 1.000 20.37613 89 VAL B N 1
ATOM 1404 C CA . VAL B 1 88 ? 20.09100 -3.77700 5.67900 1.000 16.47040 89 VAL B CA 1
ATOM 1405 C C . VAL B 1 88 ? 19.80200 -2.29100 5.55400 1.000 26.77953 89 VAL B C 1
ATOM 1406 O O . VAL B 1 88 ? 20.20800 -1.49800 6.41300 1.000 28.92715 89 VAL B O 1
ATOM 1410 N N . PHE B 1 89 ? 19.10700 -1.90600 4.49300 1.000 24.91878 90 PHE B N 1
ATOM 1411 C CA . PHE B 1 89 ? 18.82800 -0.50300 4.23400 1.000 24.51873 90 PHE B CA 1
ATOM 1412 C C . PHE B 1 89 ? 17.33900 -0.22000 4.37600 1.000 19.45760 90 PHE B C 1
ATOM 1413 O O . PHE B 1 89 ? 16.50400 -0.93800 3.81300 1.000 19.75500 90 PHE B O 1
ATOM 1421 N N . ILE B 1 90 ? 17.01500 0.82600 5.13800 1.000 23.17646 91 ILE B N 1
ATOM 1422 C CA . ILE B 1 90 ? 15.62400 1.15500 5.41700 1.000 18.91806 91 ILE B CA 1
ATOM 1423 C C . ILE B 1 90 ? 14.92400 1.53700 4.12500 1.000 22.08949 91 ILE B C 1
ATOM 1424 O O . ILE B 1 90 ? 15.49900 2.23000 3.27500 1.000 18.57065 91 ILE B O 1
ATOM 1429 N N . ASP B 1 91 ? 13.67800 1.09500 3.96500 1.000 27.45066 92 ASP B N 1
ATOM 1430 C CA . ASP B 1 91 ? 12.85500 1.52900 2.84000 1.000 34.12514 92 ASP B CA 1
ATOM 1431 C C . ASP B 1 91 ? 11.39600 1.46000 3.27100 1.000 32.26966 92 ASP B C 1
ATOM 1432 O O . ASP B 1 91 ? 11.08500 0.95100 4.35400 1.000 30.95108 92 ASP B O 1
ATOM 1437 N N . PRO B 1 92 ? 10.46900 1.99900 2.45700 1.000 34.72785 93 PRO B N 1
ATOM 1438 C CA . PRO B 1 92 ? 9.05700 2.07300 2.90800 1.000 26.16630 93 PRO B CA 1
ATOM 1439 C C . PRO B 1 92 ? 8.43500 0.75100 3.36300 1.000 21.80261 93 PRO B C 1
ATOM 1440 O O . PRO B 1 92 ? 7.62700 0.74800 4.30400 1.000 28.29023 93 PRO B O 1
ATOM 1444 N N . SER B 1 93 ? 8.77400 -0.36800 2.73000 1.000 18.22850 94 SER B N 1
ATOM 1445 C CA . SER B 1 93 ? 8.24900 -1.65200 3.17200 1.000 25.80836 94 SER B CA 1
ATOM 1446 C C . SER B 1 93 ? 8.65500 -2.00500 4.60800 1.000 37.23341 94 SER B C 1
ATOM 1447 O O . SER B 1 93 ? 8.03600 -2.88800 5.21600 1.000 46.01341 94 SER B O 1
ATOM 1450 N N . MET B 1 94 ? 9.68200 -1.35900 5.15800 1.000 26.00049 95 MET B N 1
ATOM 1451 C CA . MET B 1 94 ? 10.21200 -1.73900 6.45900 1.000 29.39826 95 MET B CA 1
ATOM 1452 C C . MET B 1 94 ? 9.68300 -0.87400 7.59800 1.000 28.54026 95 MET B C 1
ATOM 1453 O O . MET B 1 94 ? 10.18900 -0.97800 8.72400 1.000 23.08961 95 MET B O 1
ATOM 1458 N N . ASP B 1 95 ? 8.68200 -0.02900 7.33900 1.000 17.84424 96 ASP B N 1
ATOM 1459 C CA . ASP B 1 95 ? 8.02600 0.71400 8.41100 1.000 34.13304 96 ASP B CA 1
ATOM 1460 C C . ASP B 1 95 ? 7.42200 -0.25200 9.42800 1.000 30.06150 96 ASP B C 1
ATOM 1461 O O . ASP B 1 95 ? 6.60200 -1.09900 9.07900 1.000 24.81877 96 ASP B O 1
ATOM 1466 N N . GLY B 1 96 ? 7.83300 -0.12500 10.68700 1.000 30.07466 97 GLY B N 1
ATOM 1467 C CA . GLY B 1 96 ? 7.40800 -1.04400 11.72100 1.000 24.65296 97 GLY B CA 1
ATOM 1468 C C . GLY B 1 96 ? 8.32300 -2.23300 11.93400 1.000 24.28712 97 GLY B C 1
ATOM 1469 O O . GLY B 1 96 ? 7.99600 -3.10100 12.75400 1.000 26.06102 97 GLY B O 1
ATOM 1470 N N . LEU B 1 97 ? 9.43900 -2.27600 11.21600 1.000 24.18185 98 LEU B N 1
ATOM 1471 C CA . LEU B 1 97 ? 10.43300 -3.37500 11.38100 1.000 26.81901 98 LEU B CA 1
ATOM 1472 C C . LEU B 1 97 ? 10.83400 -3.55000 12.85700 1.000 18.55486 98 LEU B C 1
ATOM 1473 O O . LEU B 1 97 ? 11.10900 -2.55300 13.53700 1.000 18.70224 98 LEU B O 1
ATOM 1478 N N . ILE B 1 98 ? 10.82900 -4.79100 13.31700 1.000 26.17682 99 ILE B N 1
ATOM 1479 C CA . ILE B 1 98 ? 11.32600 -5.08100 14.69200 1.000 19.03649 99 ILE B CA 1
ATOM 1480 C C . ILE B 1 98 ? 12.58500 -5.94600 14.57600 1.000 27.09272 99 ILE B C 1
ATOM 1481 O O . ILE B 1 98 ? 12.54200 -7.00400 13.92600 1.000 19.80237 99 ILE B O 1
ATOM 1486 N N . VAL B 1 99 ? 13.64800 -5.47200 15.19600 1.000 21.97632 100 VAL B N 1
ATOM 1487 C CA . VAL B 1 99 ? 14.92300 -6.21700 15.17600 1.000 21.56574 100 VAL B CA 1
ATOM 1488 C C . VAL B 1 99 ? 15.40500 -6.37600 16.62100 1.000 26.63740 100 VAL B C 1
ATOM 1489 O O . VAL B 1 99 ? 15.09200 -5.52600 17.45700 1.000 27.24800 100 VAL B O 1
ATOM 1493 N N . ARG B 1 100 ? 16.11700 -7.46000 16.87600 1.000 29.63776 101 ARG B N 1
ATOM 1494 C CA . ARG B 1 100 ? 16.66900 -7.71700 18.21900 1.000 30.56682 101 ARG B CA 1
ATOM 1495 C C . ARG B 1 100 ? 18.18600 -7.52200 18.15100 1.000 33.23030 101 ARG B C 1
ATOM 1496 O O . ARG B 1 100 ? 18.80900 -7.98900 17.18400 1.000 18.85489 101 ARG B O 1
ATOM 1504 N N . VAL B 1 101 ? 18.71900 -6.82600 19.14400 1.000 27.50856 102 VAL B N 1
ATOM 1505 C CA . VAL B 1 101 ? 20.18200 -6.59600 19.21200 1.000 19.21809 102 VAL B CA 1
ATOM 1506 C C . VAL B 1 101 ? 20.80500 -7.71100 20.06100 1.000 24.23712 102 VAL B C 1
ATOM 1507 O O . VAL B 1 101 ? 20.51300 -7.77100 21.25100 1.000 32.58022 102 VAL B O 1
ATOM 1511 N N . PRO B 1 102 ? 21.60200 -8.62400 19.47800 1.000 26.15840 103 PRO B N 1
ATOM 1512 C CA . PRO B 1 102 ? 22.33600 -9.64500 20.27000 1.000 25.94785 103 PRO B CA 1
ATOM 1513 C C . PRO B 1 102 ? 23.10600 -8.89000 21.34100 1.000 39.19154 103 PRO B C 1
ATOM 1514 O O . PRO B 1 102 ? 23.93100 -8.01900 21.00200 1.000 47.71888 103 PRO B O 1
ATOM 1518 N N . LEU B 1 103 ? 22.84500 -9.17400 22.60800 1.000 40.99176 104 LEU B N 1
ATOM 1519 C CA . LEU B 1 103 ? 23.45400 -8.30800 23.64600 1.000 54.80131 104 LEU B CA 1
ATOM 1520 C C . LEU B 1 103 ? 24.02300 -9.09000 24.83900 1.000 67.94499 104 LEU B C 1
ATOM 1521 O O . LEU B 1 103 ? 23.46700 -10.15800 25.15700 1.000 59.16762 104 LEU B O 1
ATOM 1526 N N . PRO B 1 104 ? 25.05200 -8.55500 25.54200 1.000 81.96509 105 PRO B N 1
ATOM 1527 C CA . PRO B 1 104 ? 25.68500 -9.18000 26.72700 1.000 90.79246 105 PRO B CA 1
ATOM 1528 C C . PRO B 1 104 ? 25.05300 -10.51500 27.09500 1.000 92.98483 105 PRO B C 1
ATOM 1529 O O . PRO B 1 104 ? 25.69500 -11.51700 26.70000 1.000 89.87393 105 PRO B O 1
#

Radius of gyration: 17.36 Å; Cα contacts (8 Å, |Δi|>4): 458; chains: 2; bounding box: 38×27×56 Å